Protein 6G49 (pdb70)

Structure (mmCIF, N/CA/C/O backbone):
data_6G49
#
_entry.id   6G49
#
_cell.length_a   71.640
_cell.length_b   71.640
_cell.length_c   164.260
_cell.angle_alpha   90.00
_cell.angle_beta   90.00
_cell.angle_gamma   90.00
#
_symmetry.space_group_name_H-M   'P 43 21 2'
#
loop_
_entity.id
_entity.type
_entity.pdbx_description
1 polymer 'Protein-glutamine gamma-glutamyltransferase'
2 non-polymer 'PHOSPHATE ION'
3 non-polymer 'CHLORIDE ION'
4 water water
#
loop_
_atom_site.group_PDB
_atom_site.id
_atom_site.type_symbol
_atom_site.label_atom_id
_atom_site.label_alt_id
_atom_site.label_comp_id
_atom_site.label_asym_id
_atom_site.label_entity_id
_atom_site.label_seq_id
_atom_site.pdbx_PDB_ins_code
_atom_site.Cartn_x
_atom_site.Cartn_y
_atom_site.Cartn_z
_atom_site.occupancy
_atom_site.B_iso_or_equiv
_atom_site.auth_seq_id
_atom_site.auth_comp_id
_atom_site.auth_asym_id
_atom_site.auth_atom_id
_atom_site.pdbx_PDB_model_num
ATOM 1 N N . VAL A 1 34 ? -18.744 -33.645 -1.051 1.00 74.34 195 VAL A N 1
ATOM 2 C CA . VAL A 1 34 ? -17.492 -32.827 -1.172 1.00 70.19 195 VAL A CA 1
ATOM 3 C C . VAL A 1 34 ? -17.681 -31.880 -2.370 1.00 70.96 195 VAL A C 1
ATOM 4 O O . VAL A 1 34 ? -17.576 -32.288 -3.535 1.00 57.42 195 VAL A O 1
ATOM 8 N N . THR A 1 35 ? -18.027 -30.623 -2.065 1.00 60.03 196 THR A N 1
ATOM 9 C CA . THR A 1 35 ? -18.131 -29.524 -3.038 1.00 57.30 196 THR A CA 1
ATOM 10 C C . THR A 1 35 ? -16.803 -29.360 -3.796 1.00 45.31 196 THR A C 1
ATOM 11 O O . THR A 1 35 ? -15.713 -29.522 -3.221 1.00 46.78 196 THR A O 1
ATOM 15 N N . GLY A 1 36 ? -16.878 -29.094 -5.098 1.00 35.28 197 GLY A N 1
ATOM 16 C CA . GLY A 1 36 ? -15.638 -28.939 -5.877 1.00 28.21 197 GLY A CA 1
ATOM 17 C C . GLY A 1 36 ? -15.929 -29.096 -7.350 1.00 25.23 197 GLY A C 1
ATOM 18 O O . GLY A 1 36 ? -17.117 -29.275 -7.770 1.00 24.17 197 GLY A O 1
ATOM 19 N N . LEU A 1 37 ? -14.888 -28.932 -8.171 1.00 22.14 198 LEU A N 1
ATOM 20 C CA . LEU A 1 37 ? -14.997 -29.114 -9.578 1.00 20.50 198 LEU A CA 1
ATOM 21 C C . LEU A 1 37 ? -15.232 -30.582 -9.885 1.00 24.42 198 LEU A C 1
ATOM 22 O O . LEU A 1 37 ? -14.609 -31.424 -9.275 1.00 24.52 198 LEU A O 1
ATOM 27 N N . SER A 1 38 ? -16.004 -30.841 -10.931 1.00 21.91 199 SER A N 1
ATOM 28 C CA . SER A 1 38 ? -16.141 -32.198 -11.420 1.00 22.13 199 SER A CA 1
ATOM 29 C C . SER A 1 38 ? -15.732 -32.252 -12.887 1.00 23.95 199 SER A C 1
ATOM 30 O O . SER A 1 38 ? -15.217 -31.258 -13.418 1.00 24.48 199 SER A O 1
ATOM 33 N N . GLU A 1 39 ? -15.904 -33.433 -13.495 1.00 21.08 200 GLU A N 1
ATOM 34 C CA . GLU A 1 39 ? -15.340 -33.730 -14.793 1.00 21.97 200 GLU A CA 1
ATOM 35 C C . GLU A 1 39 ? -16.144 -33.081 -15.916 1.00 21.64 200 GLU A C 1
ATOM 36 O O . GLU A 1 39 ? -15.687 -33.082 -17.081 1.00 20.57 200 GLU A O 1
ATOM 42 N N . SER A 1 40 ? -17.321 -32.535 -15.619 1.00 22.12 201 SER A N 1
ATOM 43 C CA . SER A 1 40 ? -18.142 -31.905 -16.675 1.00 24.52 201 SER A CA 1
ATOM 44 C C . SER A 1 40 ? -18.751 -30.623 -16.116 1.00 27.44 201 SER A C 1
ATOM 45 O O . SER A 1 40 ? -18.751 -30.352 -14.859 1.00 29.06 201 SER A O 1
ATOM 48 N N . MET A 1 41 ? -19.202 -29.775 -17.004 1.00 24.31 202 MET A N 1
ATOM 49 C CA A MET A 1 41 ? -19.974 -28.655 -16.548 0.50 27.89 202 MET A CA 1
ATOM 50 C CA B MET A 1 41 ? -19.792 -28.462 -16.602 0.50 26.51 202 MET A CA 1
ATOM 51 C C . MET A 1 41 ? -20.817 -28.058 -17.665 1.00 24.69 202 MET A C 1
ATOM 52 O O . MET A 1 41 ? -20.457 -27.936 -18.822 1.00 24.45 202 MET A O 1
ATOM 61 N N . ALA A 1 42 ? -22.010 -27.686 -17.220 1.00 22.01 203 ALA A N 1
ATOM 62 C CA . ALA A 1 42 ? -22.900 -26.898 -17.993 1.00 25.27 203 ALA A CA 1
ATOM 63 C C . ALA A 1 42 ? -22.727 -25.443 -17.582 1.00 28.31 203 ALA A C 1
ATOM 64 O O . ALA A 1 42 ? -22.420 -25.212 -16.423 1.00 28.90 203 ALA A O 1
ATOM 66 N N . PRO A 1 43 ? -22.910 -24.467 -18.491 1.00 29.26 204 PRO A N 1
ATOM 67 C CA . PRO A 1 43 ? -23.001 -23.049 -18.089 1.00 32.86 204 PRO A CA 1
ATOM 68 C C . PRO A 1 43 ? -24.023 -22.957 -16.942 1.00 34.04 204 PRO A C 1
ATOM 69 O O . PRO A 1 43 ? -25.160 -23.463 -17.033 1.00 33.70 204 PRO A O 1
ATOM 73 N N . GLY A 1 44 ? -23.576 -22.353 -15.839 1.00 34.69 205 GLY A N 1
ATOM 74 C CA . GLY A 1 44 ? -24.344 -22.319 -14.591 1.00 30.30 205 GLY A CA 1
ATOM 75 C C . GLY A 1 44 ? -23.711 -23.128 -13.480 1.00 29.37 205 GLY A C 1
ATOM 76 O O . GLY A 1 44 ? -23.866 -22.860 -12.282 1.00 30.53 205 GLY A O 1
ATOM 77 N N . ASP A 1 45 ? -22.957 -24.170 -13.810 1.00 24.16 206 ASP A N 1
ATOM 78 C CA . ASP A 1 45 ? -22.475 -25.060 -12.818 1.00 23.79 206 ASP A CA 1
ATOM 79 C C . ASP A 1 45 ? -21.327 -24.423 -12.043 1.00 25.22 206 ASP A C 1
ATOM 80 O O . ASP A 1 45 ? -21.203 -24.679 -10.832 1.00 25.51 206 ASP A O 1
ATOM 85 N N . ILE A 1 46 ? -20.523 -23.569 -12.682 1.00 22.52 207 ILE A N 1
ATOM 86 C CA . ILE A 1 46 ? -19.414 -22.947 -11.964 1.00 21.93 207 ILE A CA 1
ATOM 87 C C . ILE A 1 46 ? -19.957 -21.823 -11.077 1.00 22.52 207 ILE A C 1
ATOM 88 O O . ILE A 1 46 ? -19.399 -21.548 -10.014 1.00 25.00 207 ILE A O 1
ATOM 93 N N . ALA A 1 47 ? -21.039 -21.185 -11.508 1.00 23.29 208 ALA A N 1
ATOM 94 C CA . ALA A 1 47 ? -21.709 -20.172 -10.718 1.00 25.05 208 ALA A CA 1
ATOM 95 C C . ALA A 1 47 ? -22.149 -20.791 -9.386 1.00 25.84 208 ALA A C 1
ATOM 96 O O . ALA A 1 47 ? -22.103 -20.163 -8.298 1.00 27.83 208 ALA A O 1
ATOM 98 N N . GLU A 1 48 ? -22.606 -22.050 -9.419 1.00 26.76 209 GLU A N 1
ATOM 99 C CA . GLU A 1 48 ? -22.970 -22.712 -8.143 1.00 30.05 209 GLU A CA 1
ATOM 100 C C . GLU A 1 48 ? -21.754 -22.771 -7.190 1.00 31.24 209 GLU A C 1
ATOM 101 O O . GLU A 1 48 ? -21.878 -22.514 -5.997 1.00 28.71 209 GLU A O 1
ATOM 107 N N . LEU A 1 49 ? -20.515 -23.034 -7.680 1.00 30.71 210 LEU A N 1
ATOM 108 C CA . LEU A 1 49 ? -19.293 -22.926 -6.867 1.00 26.70 210 LEU A CA 1
ATOM 109 C C . LEU A 1 49 ? -18.971 -21.488 -6.461 1.00 31.41 210 LEU A C 1
ATOM 110 O O . LEU A 1 49 ? -18.339 -21.253 -5.405 1.00 28.64 210 LEU A O 1
ATOM 115 N N . GLY A 1 50 ? -19.329 -20.533 -7.298 1.00 29.18 211 GLY A N 1
ATOM 116 C CA . GLY A 1 50 ? -19.157 -19.129 -7.029 1.00 31.83 211 GLY A CA 1
ATOM 117 C C . GLY A 1 50 ? -19.855 -18.718 -5.740 1.00 32.59 211 GLY A C 1
ATOM 118 O O . GLY A 1 50 ? -19.566 -17.617 -5.231 1.00 30.80 211 GLY A O 1
ATOM 119 N N . ARG A 1 51 ? -20.832 -19.544 -5.328 1.00 28.70 212 ARG A N 1
ATOM 120 C CA . ARG A 1 51 ? -21.674 -19.322 -4.159 1.00 30.63 212 ARG A CA 1
ATOM 121 C C . ARG A 1 51 ? -21.158 -20.094 -2.938 1.00 30.22 212 ARG A C 1
ATOM 122 O O . ARG A 1 51 ? -21.759 -20.005 -1.846 1.00 28.13 212 ARG A O 1
ATOM 130 N N . SER A 1 52 ? -20.056 -20.857 -3.050 1.00 27.75 213 SER A N 1
ATOM 131 C CA . SER A 1 52 ? -19.481 -21.636 -1.943 1.00 26.42 213 SER A CA 1
ATOM 132 C C . SER A 1 52 ? -18.208 -20.951 -1.434 1.00 25.54 213 SER A C 1
ATOM 133 O O . SER A 1 52 ? -17.319 -20.571 -2.224 1.00 23.16 213 SER A O 1
ATOM 136 N N . ALA A 1 53 ? -18.104 -20.806 -0.095 1.00 23.53 214 ALA A N 1
ATOM 137 C CA . ALA A 1 53 ? -16.885 -20.304 0.547 1.00 21.37 214 ALA A CA 1
ATOM 138 C C . ALA A 1 53 ? -16.061 -21.418 1.163 1.00 21.15 214 ALA A C 1
ATOM 139 O O . ALA A 1 53 ? -15.184 -21.157 2.041 1.00 22.74 214 ALA A O 1
ATOM 141 N N . GLU A 1 54 ? -16.261 -22.680 0.776 1.00 20.69 215 GLU A N 1
ATOM 142 C CA . GLU A 1 54 ? -15.444 -23.700 1.258 1.00 22.50 215 GLU A CA 1
ATOM 143 C C . GLU A 1 54 ? -14.032 -23.523 0.712 1.00 22.49 215 GLU A C 1
ATOM 144 O O . GLU A 1 54 ? -13.818 -23.081 -0.407 1.00 21.01 215 GLU A O 1
ATOM 150 N N . LEU A 1 55 ? -13.076 -23.960 1.509 1.00 22.75 216 LEU A N 1
ATOM 151 C CA . LEU A 1 55 ? -11.671 -23.881 1.069 1.00 21.76 216 LEU A CA 1
ATOM 152 C C . LEU A 1 55 ? -11.336 -24.989 0.074 1.00 19.78 216 LEU A C 1
ATOM 153 O O . LEU A 1 55 ? -11.610 -26.168 0.316 1.00 22.68 216 LEU A O 1
ATOM 158 N N . ALA A 1 56 ? -10.616 -24.628 -1.015 1.00 18.86 217 ALA A N 1
ATOM 159 C CA . ALA A 1 56 ? -10.143 -25.591 -1.938 1.00 19.31 217 ALA A CA 1
ATOM 160 C C . ALA A 1 56 ? -8.677 -25.992 -1.704 1.00 19.57 217 ALA A C 1
ATOM 161 O O . ALA A 1 56 ? -8.366 -27.182 -1.658 1.00 19.35 217 ALA A O 1
ATOM 163 N N . PHE A 1 57 ? -7.803 -24.998 -1.546 1.00 19.02 218 PHE A N 1
ATOM 164 C CA . PHE A 1 57 ? -6.355 -25.266 -1.331 1.00 17.64 218 PHE A CA 1
ATOM 165 C C . PHE A 1 57 ? -5.713 -23.987 -0.804 1.00 19.29 218 PHE A C 1
ATOM 166 O O . PHE A 1 57 ? -6.327 -22.927 -0.838 1.00 19.55 218 PHE A O 1
ATOM 174 N N . ARG A 1 58 ? -4.475 -24.146 -0.353 1.00 19.29 219 ARG A N 1
ATOM 175 C CA . ARG A 1 58 ? -3.645 -23.066 0.137 1.00 21.35 219 ARG A CA 1
ATOM 176 C C . ARG A 1 58 ? -2.307 -23.203 -0.577 1.00 17.81 219 ARG A C 1
ATOM 177 O O . ARG A 1 58 ? -1.918 -24.291 -0.943 1.00 19.51 219 ARG A O 1
ATOM 185 N N . VAL A 1 59 ? -1.624 -22.086 -0.782 1.00 18.94 220 VAL A N 1
ATOM 186 C CA . VAL A 1 59 ? -0.388 -22.064 -1.560 1.00 17.81 220 VAL A CA 1
ATOM 187 C C . VAL A 1 59 ? 0.610 -21.134 -0.886 1.00 18.28 220 VAL A C 1
ATOM 188 O O . VAL A 1 59 ? 0.284 -20.009 -0.555 1.00 21.95 220 VAL A O 1
ATOM 192 N N . ARG A 1 60 ? 1.858 -21.576 -0.850 1.00 21.42 221 ARG A N 1
ATOM 193 C CA . ARG A 1 60 ? 2.968 -20.776 -0.351 1.00 23.01 221 ARG A CA 1
ATOM 194 C C . ARG A 1 60 ? 4.064 -20.760 -1.438 1.00 18.93 221 ARG A C 1
ATOM 195 O O . ARG A 1 60 ? 4.541 -21.804 -1.824 1.00 22.50 221 ARG A O 1
ATOM 203 N N . PHE A 1 61 ? 4.446 -19.576 -1.919 1.00 21.37 222 PHE A N 1
ATOM 204 C CA . PHE A 1 61 ? 5.454 -19.450 -2.940 1.00 22.35 222 PHE A CA 1
ATOM 205 C C . PHE A 1 61 ? 6.854 -19.352 -2.305 1.00 24.94 222 PHE A C 1
ATOM 206 O O . PHE A 1 61 ? 6.965 -18.779 -1.197 1.00 26.16 222 PHE A O 1
ATOM 214 N N . GLU A 1 62 ? 7.879 -19.879 -2.990 1.00 23.56 223 GLU A N 1
ATOM 215 C CA A GLU A 1 62 ? 9.281 -19.702 -2.516 0.60 26.03 223 GLU A CA 1
ATOM 216 C CA B GLU A 1 62 ? 9.286 -19.706 -2.542 0.40 29.28 223 GLU A CA 1
ATOM 217 C C . GLU A 1 62 ? 9.665 -18.217 -2.516 1.00 37.07 223 GLU A C 1
ATOM 218 O O . GLU A 1 62 ? 10.291 -17.738 -1.549 1.00 43.93 223 GLU A O 1
ATOM 229 N N . GLY A 1 63 ? 9.330 -17.497 -3.579 1.00 39.83 224 GLY A N 1
ATOM 230 C CA . GLY A 1 63 ? 9.615 -16.049 -3.678 1.00 38.48 224 GLY A CA 1
ATOM 231 C C . GLY A 1 63 ? 8.376 -15.189 -3.529 1.00 36.48 224 GLY A C 1
ATOM 232 O O . GLY A 1 63 ? 7.460 -15.542 -2.771 1.00 38.32 224 GLY A O 1
ATOM 233 N N . ALA A 1 64 ? 8.333 -14.096 -4.307 1.00 34.97 225 ALA A N 1
ATOM 234 C CA . ALA A 1 64 ? 7.261 -13.124 -4.254 1.00 42.22 225 ALA A CA 1
ATOM 235 C C . ALA A 1 64 ? 6.014 -13.755 -4.894 1.00 34.57 225 ALA A C 1
ATOM 236 O O . ALA A 1 64 ? 6.123 -14.631 -5.775 1.00 33.13 225 ALA A O 1
ATOM 238 N N . LEU A 1 65 ? 4.854 -13.343 -4.394 1.00 35.19 226 LEU A N 1
ATOM 239 C CA . LEU A 1 65 ? 3.607 -13.788 -4.942 1.00 36.42 226 LEU A CA 1
ATOM 240 C C . LEU A 1 65 ? 3.530 -13.259 -6.373 1.00 33.12 226 LEU A C 1
ATOM 241 O O . LEU A 1 65 ? 3.721 -12.060 -6.573 1.00 31.26 226 LEU A O 1
ATOM 246 N N . PRO A 1 66 ? 3.225 -14.066 -7.418 1.00 29.73 227 PRO A N 1
ATOM 247 C CA . PRO A 1 66 ? 2.992 -13.484 -8.734 1.00 26.75 227 PRO A CA 1
ATOM 248 C C . PRO A 1 66 ? 1.797 -12.539 -8.704 1.00 26.25 227 PRO A C 1
ATOM 249 O O . PRO A 1 66 ? 0.943 -12.607 -7.813 1.00 27.19 227 PRO A O 1
ATOM 253 N N . PRO A 1 67 ? 1.700 -11.609 -9.670 1.00 30.35 228 PRO A N 1
ATOM 254 C CA . PRO A 1 67 ? 0.510 -10.776 -9.808 1.00 31.57 228 PRO A CA 1
ATOM 255 C C . PRO A 1 67 ? -0.769 -11.630 -9.984 1.00 28.24 228 PRO A C 1
ATOM 256 O O . PRO A 1 67 ? -0.708 -12.694 -10.608 1.00 26.90 228 PRO A O 1
ATOM 260 N N . ARG A 1 68 ? -1.895 -11.110 -9.530 1.00 30.65 229 ARG A N 1
ATOM 261 C CA . ARG A 1 68 ? -3.128 -11.878 -9.500 1.00 36.96 229 ARG A CA 1
ATOM 262 C C . ARG A 1 68 ? -3.515 -12.371 -10.881 1.00 33.97 229 ARG A C 1
ATOM 263 O O . ARG A 1 68 ? -4.082 -13.453 -11.023 1.00 27.42 229 ARG A O 1
ATOM 271 N N . GLU A 1 69 ? -3.153 -11.581 -11.899 1.00 31.72 230 GLU A N 1
ATOM 272 C CA . GLU A 1 69 ? -3.550 -11.823 -13.276 1.00 38.00 230 GLU A CA 1
ATOM 273 C C . GLU A 1 69 ? -2.908 -13.101 -13.783 1.00 31.26 230 GLU A C 1
ATOM 274 O O . GLU A 1 69 ? -3.336 -13.600 -14.772 1.00 33.33 230 GLU A O 1
ATOM 280 N N . GLN A 1 70 ? -1.844 -13.566 -13.127 1.00 25.35 231 GLN A N 1
ATOM 281 C CA . GLN A 1 70 ? -1.160 -14.737 -13.531 1.00 24.81 231 GLN A CA 1
ATOM 282 C C . GLN A 1 70 ? -1.647 -15.991 -12.770 1.00 21.83 231 GLN A C 1
ATOM 283 O O . GLN A 1 70 ? -1.129 -17.058 -13.053 1.00 22.17 231 GLN A O 1
ATOM 289 N N . LEU A 1 71 ? -2.515 -15.841 -11.755 1.00 20.78 232 LEU A N 1
ATOM 290 C CA . LEU A 1 71 ? -2.852 -16.927 -10.865 1.00 18.80 232 LEU A CA 1
ATOM 291 C C . LEU A 1 71 ? -4.020 -17.739 -11.446 1.00 17.49 232 LEU A C 1
ATOM 292 O O . LEU A 1 71 ? -5.143 -17.765 -10.929 1.00 19.95 232 LEU A O 1
ATOM 297 N N . TYR A 1 72 ? -3.736 -18.365 -12.572 1.00 18.62 233 TYR A N 1
ATOM 298 C CA . TYR A 1 72 ? -4.634 -19.336 -13.208 1.00 18.18 233 TYR A CA 1
ATOM 299 C C . TYR A 1 72 ? -4.220 -20.742 -12.815 1.00 18.01 233 TYR A C 1
ATOM 300 O O . TYR A 1 72 ? -3.276 -21.314 -13.357 1.00 19.91 233 TYR A O 1
ATOM 309 N N . TRP A 1 73 ? -4.961 -21.293 -11.864 1.00 17.80 234 TRP A N 1
ATOM 310 C CA . TRP A 1 73 ? -4.757 -22.613 -11.301 1.00 17.53 234 TRP A CA 1
ATOM 311 C C . TRP A 1 73 ? -5.472 -23.671 -12.142 1.00 17.33 234 TRP A C 1
ATOM 312 O O . TRP A 1 73 ? -6.685 -23.848 -11.958 1.00 18.86 234 TRP A O 1
ATOM 323 N N . ARG A 1 74 ? -4.764 -24.295 -13.082 1.00 17.61 235 ARG A N 1
ATOM 324 C CA A ARG A 1 74 ? -5.368 -25.338 -13.930 0.54 18.51 235 ARG A CA 1
ATOM 325 C CA B ARG A 1 74 ? -5.323 -25.313 -13.917 0.46 18.82 235 ARG A CA 1
ATOM 326 C C . ARG A 1 74 ? -5.683 -26.553 -13.073 1.00 18.08 235 ARG A C 1
ATOM 327 O O . ARG A 1 74 ? -4.859 -27.014 -12.270 1.00 18.87 235 ARG A O 1
ATOM 342 N N . ALA A 1 75 ? -6.904 -27.097 -13.258 1.00 17.79 236 ALA A N 1
ATOM 343 C CA . ALA A 1 75 ? -7.301 -28.398 -12.727 1.00 17.35 236 ALA A CA 1
ATOM 344 C C . ALA A 1 75 ? -7.409 -29.432 -13.823 1.00 19.54 236 ALA A C 1
ATOM 345 O O . ALA A 1 75 ? -6.796 -30.513 -13.743 1.00 20.02 236 ALA A O 1
ATOM 347 N N . LEU A 1 76 ? -8.224 -29.130 -14.849 1.00 16.92 237 LEU A N 1
ATOM 348 C CA . LEU A 1 76 ? -8.427 -30.110 -15.930 1.00 18.12 237 LEU A CA 1
ATOM 349 C C . LEU A 1 76 ? -8.837 -29.339 -17.178 1.00 19.29 237 LEU A C 1
ATOM 350 O O . LEU A 1 76 ? -9.138 -28.169 -17.125 1.00 18.77 237 LEU A O 1
ATOM 355 N N . THR A 1 77 ? -8.877 -30.042 -18.319 1.00 18.37 238 THR A N 1
ATOM 356 C CA . THR A 1 77 ? -9.491 -29.528 -19.540 1.00 17.76 238 THR A CA 1
ATOM 357 C C . THR A 1 77 ? -10.710 -30.357 -19.862 1.00 18.19 238 THR A C 1
ATOM 358 O O . THR A 1 77 ? -10.809 -31.544 -19.501 1.00 18.80 238 THR A O 1
ATOM 362 N N . MET A 1 78 ? -11.644 -29.690 -20.550 1.00 18.38 239 MET A N 1
ATOM 363 C CA A MET A 1 78 ? -12.869 -30.307 -21.036 0.75 17.05 239 MET A CA 1
ATOM 364 C CA B MET A 1 78 ? -12.863 -30.317 -21.042 0.25 19.26 239 MET A CA 1
ATOM 365 C C . MET A 1 78 ? -12.896 -30.133 -22.557 1.00 19.23 239 MET A C 1
ATOM 366 O O . MET A 1 78 ? -13.004 -29.021 -23.053 1.00 18.58 239 MET A O 1
ATOM 375 N N . GLU A 1 79 ? -12.772 -31.264 -23.255 1.00 18.38 240 GLU A N 1
ATOM 376 C CA . GLU A 1 79 ? -12.621 -31.297 -24.696 1.00 18.22 240 GLU A CA 1
ATOM 377 C C . GLU A 1 79 ? -13.864 -31.766 -25.426 1.00 19.51 240 GLU A C 1
ATOM 378 O O . GLU A 1 79 ? -13.839 -31.750 -26.679 1.00 20.16 240 GLU A O 1
ATOM 384 N N . ARG A 1 80 ? -14.879 -32.242 -24.745 1.00 18.14 241 ARG A N 1
ATOM 385 C CA . ARG A 1 80 ? -16.082 -32.790 -25.385 1.00 18.77 241 ARG A CA 1
ATOM 386 C C . ARG A 1 80 ? -17.239 -31.834 -25.107 1.00 21.93 241 ARG A C 1
ATOM 387 O O . ARG A 1 80 ? -17.440 -31.448 -23.976 1.00 22.61 241 ARG A O 1
ATOM 395 N N . PHE A 1 81 ? -17.935 -31.421 -26.153 1.00 19.21 242 PHE A N 1
ATOM 396 C CA . PHE A 1 81 ? -19.126 -30.608 -25.983 1.00 18.27 242 PHE A CA 1
ATOM 397 C C . PHE A 1 81 ? -20.321 -31.308 -26.600 1.00 20.40 242 PHE A C 1
ATOM 398 O O . PHE A 1 81 ? -20.284 -31.573 -27.807 1.00 21.64 242 PHE A O 1
ATOM 406 N N . ASP A 1 82 ? -21.391 -31.537 -25.819 1.00 20.92 243 ASP A N 1
ATOM 407 C CA . ASP A 1 82 ? -22.550 -32.351 -26.303 1.00 22.02 243 ASP A CA 1
ATOM 408 C C . ASP A 1 82 ? -23.749 -31.486 -26.640 1.00 27.40 243 ASP A C 1
ATOM 409 O O . ASP A 1 82 ? -24.802 -32.024 -26.904 1.00 26.22 243 ASP A O 1
ATOM 414 N N . GLY A 1 83 ? -23.565 -30.168 -26.671 1.00 24.34 244 GLY A N 1
ATOM 415 C CA . GLY A 1 83 ? -24.632 -29.229 -26.916 1.00 24.64 244 GLY A CA 1
ATOM 416 C C . GLY A 1 83 ? -25.193 -28.623 -25.637 1.00 27.22 244 GLY A C 1
ATOM 417 O O . GLY A 1 83 ? -25.906 -27.614 -25.724 1.00 31.47 244 GLY A O 1
ATOM 418 N N . ARG A 1 84 ? -24.890 -29.221 -24.484 1.00 25.95 245 ARG A N 1
ATOM 419 C CA A ARG A 1 84 ? -25.290 -28.734 -23.121 0.50 33.71 245 ARG A CA 1
ATOM 420 C CA B ARG A 1 84 ? -25.278 -28.697 -23.151 0.50 32.59 245 ARG A CA 1
ATOM 421 C C . ARG A 1 84 ? -24.048 -28.556 -22.223 1.00 32.33 245 ARG A C 1
ATOM 422 O O . ARG A 1 84 ? -23.793 -27.501 -21.634 1.00 35.84 245 ARG A O 1
ATOM 437 N N . ARG A 1 85 ? -23.251 -29.601 -22.117 1.00 23.51 246 ARG A N 1
ATOM 438 C CA A ARG A 1 85 ? -22.178 -29.686 -21.128 0.50 19.89 246 ARG A CA 1
ATOM 439 C CA B ARG A 1 85 ? -22.213 -29.799 -21.137 0.50 23.10 246 ARG A CA 1
ATOM 440 C C . ARG A 1 85 ? -20.856 -29.904 -21.852 1.00 23.49 246 ARG A C 1
ATOM 441 O O . ARG A 1 85 ? -20.796 -30.557 -22.895 1.00 21.07 246 ARG A O 1
ATOM 456 N N . TRP A 1 86 ? -19.814 -29.296 -21.278 1.00 19.38 247 TRP A N 1
ATOM 457 C CA . TRP A 1 86 ? -18.449 -29.579 -21.596 1.00 18.76 247 TRP A CA 1
ATOM 458 C C . TRP A 1 86 ? -17.935 -30.667 -20.647 1.00 20.08 247 TRP A C 1
ATOM 459 O O . TRP A 1 86 ? -18.328 -30.715 -19.439 1.00 22.54 247 TRP A O 1
ATOM 470 N N . ALA A 1 87 ? -17.134 -31.601 -21.184 1.00 18.27 248 ALA A N 1
ATOM 471 C CA . ALA A 1 87 ? -16.706 -32.729 -20.364 1.00 20.70 248 ALA A CA 1
ATOM 472 C C . ALA A 1 87 ? -15.291 -33.182 -20.695 1.00 18.07 248 ALA A C 1
ATOM 473 O O . ALA A 1 87 ? -14.806 -33.041 -21.829 1.00 18.28 248 ALA A O 1
ATOM 475 N N . GLN A 1 88 ? -14.664 -33.710 -19.665 1.00 17.32 249 GLN A N 1
ATOM 476 C CA . GLN A 1 88 ? -13.316 -34.313 -19.781 1.00 16.66 249 GLN A CA 1
ATOM 477 C C . GLN A 1 88 ? -13.381 -35.532 -20.722 1.00 18.65 249 GLN A C 1
ATOM 478 O O . GLN A 1 88 ? -14.330 -36.340 -20.622 1.00 20.10 249 GLN A O 1
ATOM 484 N N . ALA A 1 89 ? -12.349 -35.627 -21.539 1.00 20.19 250 ALA A N 1
ATOM 485 C CA . ALA A 1 8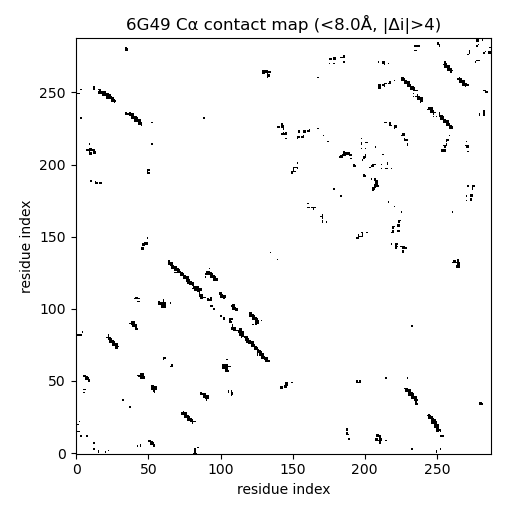9 ? -12.062 -36.830 -22.384 1.00 21.68 250 ALA A CA 1
ATOM 486 C C . ALA A 1 89 ? -10.968 -37.641 -21.710 1.00 23.58 250 ALA A C 1
ATOM 487 O O . ALA A 1 89 ? -10.147 -37.137 -20.977 1.00 24.30 250 ALA A O 1
ATOM 489 N N . PRO A 1 90 ? -10.812 -38.927 -22.061 1.00 25.72 251 PRO A N 1
ATOM 490 C CA . PRO A 1 90 ? -9.612 -39.658 -21.643 1.00 28.81 251 PRO A CA 1
ATOM 491 C C . PRO A 1 90 ? -8.314 -39.073 -22.189 1.00 25.58 251 PRO A C 1
ATOM 492 O O . PRO A 1 90 ? -8.278 -38.579 -23.302 1.00 27.24 251 PRO A O 1
ATOM 496 N N . GLN A 1 91 ? -7.200 -39.192 -21.435 1.00 30.60 252 GLN A N 1
ATOM 497 C CA A GLN A 1 91 ? -5.905 -38.587 -21.819 0.76 26.47 252 GLN A CA 1
ATOM 498 C CA B GLN A 1 91 ? -5.914 -38.607 -21.861 0.24 30.69 252 GLN A CA 1
ATOM 499 C C . GLN A 1 91 ? -4.822 -39.685 -21.842 1.00 28.35 252 GLN A C 1
ATOM 500 O O . GLN A 1 91 ? -5.037 -40.788 -21.285 1.00 32.32 252 GLN A O 1
ATOM 511 N N . TRP A 1 92 ? -3.653 -39.337 -22.392 1.00 31.66 253 TRP A N 1
ATOM 512 C CA . TRP A 1 92 ? -2.439 -40.168 -22.327 1.00 36.87 253 TRP A CA 1
ATOM 513 C C . TRP A 1 92 ? -1.333 -39.286 -21.729 1.00 42.21 253 TRP A C 1
ATOM 514 O O . TRP A 1 92 ? -1.601 -38.198 -21.274 1.00 30.47 253 TRP A O 1
ATOM 525 N N . SER A 1 93 ? -0.095 -39.764 -21.705 1.00 44.25 254 SER A N 1
ATOM 526 C CA . SER A 1 93 ? 1.014 -39.028 -21.072 1.00 44.76 254 SER A CA 1
ATOM 527 C C . SER A 1 93 ? 1.333 -37.736 -21.840 1.00 45.01 254 SER A C 1
ATOM 528 O O . SER A 1 93 ? 1.270 -37.692 -23.075 1.00 41.94 254 SER A O 1
ATOM 531 N N . GLY A 1 94 ? 1.634 -36.652 -21.099 1.00 36.06 255 GLY A N 1
ATOM 532 C CA . GLY A 1 94 ? 2.153 -35.414 -21.695 1.00 40.10 255 GLY A CA 1
ATOM 533 C C . GLY A 1 94 ? 3.578 -35.080 -21.251 1.00 44.88 255 GLY A C 1
ATOM 534 O O . GLY A 1 94 ? 4.083 -34.041 -21.600 1.00 38.26 255 GLY A O 1
ATOM 535 N N . GLU A 1 95 ? 4.248 -35.983 -20.520 1.00 53.01 256 GLU A N 1
ATOM 536 C CA A GLU A 1 95 ? 5.580 -35.766 -19.956 0.61 57.72 256 GLU A CA 1
ATOM 537 C CA B GLU A 1 95 ? 5.609 -35.648 -20.000 0.39 53.53 256 GLU A CA 1
ATOM 538 C C . GLU A 1 95 ? 6.659 -36.189 -20.975 1.00 56.12 256 GLU A C 1
ATOM 539 O O . GLU A 1 95 ? 7.357 -37.160 -20.723 1.00 62.85 256 GLU A O 1
ATOM 550 N N . ASP A 1 96 ? 6.767 -35.488 -22.109 1.00 55.29 257 ASP A N 1
ATOM 551 C CA . ASP A 1 96 ? 7.780 -35.745 -23.155 1.00 59.07 257 ASP A CA 1
ATOM 552 C C . ASP A 1 96 ? 8.018 -34.429 -23.911 1.00 66.64 257 ASP A C 1
ATOM 553 O O . ASP A 1 96 ? 7.217 -33.486 -23.793 1.00 50.77 257 ASP A O 1
ATOM 558 N N . ALA A 1 97 ? 9.115 -34.379 -24.682 1.00 71.82 258 ALA A N 1
ATOM 559 C CA . ALA A 1 97 ? 9.594 -33.161 -25.341 1.00 66.48 258 ALA A CA 1
ATOM 560 C C . ALA A 1 97 ? 8.739 -32.788 -26.563 1.00 71.03 258 ALA A C 1
ATOM 561 O O . ALA A 1 97 ? 8.670 -31.606 -26.924 1.00 79.73 258 ALA A O 1
ATOM 563 N N . LEU A 1 98 ? 8.093 -33.766 -27.212 1.00 70.76 259 LEU A N 1
ATOM 564 C CA . LEU A 1 98 ? 7.110 -33.447 -28.282 1.00 73.30 259 LEU A CA 1
ATOM 565 C C . LEU A 1 98 ? 5.888 -32.758 -27.658 1.00 78.07 259 LEU A C 1
ATOM 566 O O . LEU A 1 98 ? 5.170 -31.971 -28.297 1.00 65.04 259 LEU A O 1
ATOM 571 N N . HIS A 1 99 ? 5.637 -33.046 -26.382 1.00 58.57 260 HIS A N 1
ATOM 572 C CA . HIS A 1 99 ? 4.550 -32.433 -25.792 1.00 45.56 260 HIS A CA 1
ATOM 573 C C . HIS A 1 99 ? 4.896 -30.969 -25.506 1.00 42.41 260 HIS A C 1
ATOM 574 O O . HIS A 1 99 ? 4.108 -30.148 -25.848 1.00 35.23 260 HIS A O 1
ATOM 581 N N . TRP A 1 100 ? 6.057 -30.653 -24.901 1.00 33.25 261 TRP A N 1
ATOM 582 C CA . TRP A 1 100 ? 6.300 -29.299 -24.408 1.00 30.91 261 TRP A CA 1
ATOM 583 C C . TRP A 1 100 ? 7.796 -29.050 -24.157 1.00 32.24 261 TRP A C 1
ATOM 584 O O . TRP A 1 100 ? 8.554 -29.976 -24.072 1.00 35.14 261 TRP A O 1
ATOM 595 N N . GLN A 1 101 ? 8.143 -27.776 -24.060 1.00 29.93 262 GLN A N 1
ATOM 596 C CA . GLN A 1 101 ? 9.493 -27.311 -23.867 1.00 34.90 262 GLN A CA 1
ATOM 597 C C . GLN A 1 101 ? 9.465 -26.206 -22.812 1.00 32.35 262 GLN A C 1
ATOM 598 O O . GLN A 1 101 ? 8.804 -25.201 -22.937 1.00 30.26 262 GLN A O 1
ATOM 604 N N . LYS A 1 102 ? 10.258 -26.392 -21.783 1.00 29.38 263 LYS A N 1
ATOM 605 C CA . LYS A 1 102 ? 10.516 -25.384 -20.836 1.00 30.43 263 LYS A CA 1
ATOM 606 C C . LYS A 1 102 ? 11.172 -24.159 -21.451 1.00 40.10 263 LYS A C 1
ATOM 607 O O . LYS A 1 102 ? 12.110 -24.272 -22.194 1.00 40.47 263 LYS A O 1
ATOM 613 N N . ARG A 1 103 ? 10.597 -23.005 -21.141 1.00 32.48 264 ARG A N 1
ATOM 614 C CA A ARG A 1 103 ? 11.248 -21.754 -21.349 0.50 34.97 264 ARG A CA 1
ATOM 615 C CA B ARG A 1 103 ? 11.069 -21.693 -21.485 0.50 33.62 264 ARG A CA 1
ATOM 616 C C . ARG A 1 103 ? 10.649 -20.747 -20.364 1.00 37.43 264 ARG A C 1
ATOM 617 O O . ARG A 1 103 ? 9.599 -20.966 -19.743 1.00 32.54 264 ARG A O 1
ATOM 632 N N . GLY A 1 104 ? 11.399 -19.677 -20.133 1.00 32.43 265 GLY A N 1
ATOM 633 C CA . GLY A 1 104 ? 10.969 -18.642 -19.236 1.00 35.38 265 GLY A CA 1
ATOM 634 C C . GLY A 1 104 ? 11.169 -19.020 -17.768 1.00 31.30 265 GLY A C 1
ATOM 635 O O . GLY A 1 104 ? 11.814 -19.997 -17.404 1.00 32.12 265 GLY A O 1
ATOM 636 N N . PRO A 1 105 ? 10.644 -18.197 -16.863 1.00 33.30 266 PRO A N 1
ATOM 637 C CA . PRO A 1 105 ? 10.942 -18.375 -15.437 1.00 35.78 266 PRO A CA 1
ATOM 638 C C . PRO A 1 105 ? 10.255 -19.633 -14.874 1.00 33.31 266 PRO A C 1
ATOM 639 O O . PRO A 1 105 ? 9.196 -20.012 -15.364 1.00 30.32 266 PRO A O 1
ATOM 643 N N . GLU A 1 106 ? 10.906 -20.282 -13.906 1.00 31.82 267 GLU A N 1
ATOM 644 C CA . GLU A 1 106 ? 10.361 -21.392 -13.133 1.00 33.93 267 GLU A CA 1
ATOM 645 C C . GLU A 1 106 ? 9.785 -20.804 -11.848 1.00 34.15 267 GLU A C 1
ATOM 646 O O . GLU A 1 106 ? 10.492 -20.108 -11.133 1.00 28.96 267 GLU A O 1
ATOM 652 N N . LEU A 1 107 ? 8.508 -21.093 -11.546 1.00 26.03 268 LEU A N 1
ATOM 653 C CA . LEU A 1 107 ? 7.867 -20.639 -10.299 1.00 24.49 268 LEU A CA 1
ATOM 654 C C . LEU A 1 107 ? 7.761 -21.875 -9.406 1.00 26.78 268 LEU A C 1
ATOM 655 O O . LEU A 1 107 ? 7.302 -22.923 -9.813 1.00 25.10 268 LEU A O 1
ATOM 660 N N . ARG A 1 108 ? 8.223 -21.749 -8.168 1.00 24.43 269 ARG A N 1
ATOM 661 C CA . ARG A 1 108 ? 8.275 -22.845 -7.216 1.00 24.47 269 ARG A CA 1
ATOM 662 C C . ARG A 1 108 ? 7.392 -22.517 -6.015 1.00 21.14 269 ARG A C 1
ATOM 663 O O . ARG A 1 108 ? 7.387 -21.401 -5.459 1.00 24.16 269 ARG A O 1
ATOM 671 N N . TYR A 1 109 ? 6.543 -23.485 -5.650 1.00 22.57 270 TYR A N 1
ATOM 672 C CA . TYR A 1 109 ? 5.601 -23.256 -4.617 1.00 21.77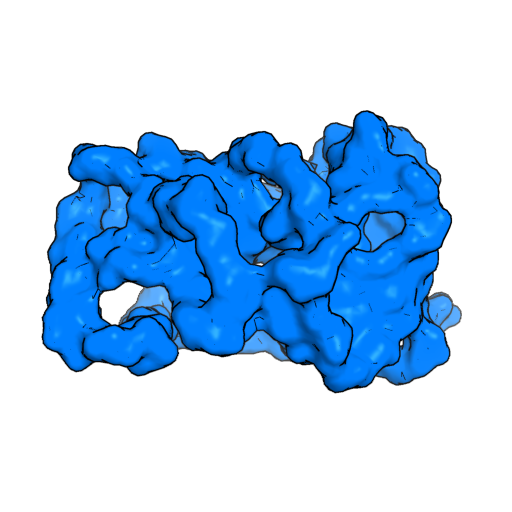 270 TYR A CA 1
ATOM 673 C C . TYR A 1 109 ? 5.132 -24.583 -4.025 1.00 19.71 270 TYR A C 1
ATOM 674 O O . TYR A 1 109 ? 5.220 -25.610 -4.659 1.00 22.90 270 TYR A O 1
ATOM 683 N N . ASP A 1 110 ? 4.588 -24.517 -2.809 1.00 20.15 271 ASP A N 1
ATOM 684 C CA . ASP A 1 110 ? 4.019 -25.660 -2.181 1.00 21.27 271 ASP A CA 1
ATOM 685 C C . ASP A 1 110 ? 2.498 -25.459 -2.048 1.00 19.73 271 ASP A C 1
ATOM 686 O O . ASP A 1 110 ? 2.022 -24.346 -1.861 1.00 21.52 271 ASP A O 1
ATOM 691 N N . VAL A 1 111 ? 1.770 -26.577 -2.121 1.00 21.17 272 VAL A N 1
ATOM 692 C CA . VAL A 1 111 ? 0.304 -26.566 -2.047 1.00 19.76 272 VAL A CA 1
ATOM 693 C C . VAL A 1 111 ? -0.137 -27.529 -0.953 1.00 20.94 272 VAL A C 1
ATOM 694 O O . VAL A 1 111 ? 0.437 -28.594 -0.836 1.00 22.05 272 VAL A O 1
ATOM 698 N N . ILE A 1 112 ? -1.121 -27.135 -0.181 1.00 20.33 273 ILE A N 1
ATOM 699 C CA . ILE A 1 112 ? -1.932 -28.084 0.644 1.00 21.69 273 ILE A CA 1
ATOM 700 C C . ILE A 1 112 ? -3.373 -28.008 0.119 1.00 21.19 273 ILE A C 1
ATOM 701 O O . ILE A 1 112 ? -3.993 -26.964 0.204 1.00 20.55 273 ILE A O 1
ATOM 706 N N . MET A 1 113 ? -3.831 -29.137 -0.418 1.00 21.18 274 MET A N 1
ATOM 707 C CA . MET A 1 113 ? -5.147 -29.274 -1.025 1.00 23.08 274 MET A CA 1
ATOM 708 C C . MET A 1 113 ? -6.083 -29.901 0.004 1.00 21.58 274 MET A C 1
ATOM 709 O O . MET A 1 113 ? -5.748 -30.857 0.643 1.00 22.56 274 MET A O 1
ATOM 714 N N . GLN A 1 114 ? -7.289 -29.400 0.048 1.00 19.52 275 GLN A N 1
ATOM 715 C CA . GLN A 1 114 ? -8.369 -30.046 0.774 1.00 21.04 275 GLN A CA 1
ATOM 716 C C . GLN A 1 114 ? -8.872 -31.206 -0.062 1.00 23.31 275 GLN A C 1
ATOM 717 O O . GLN A 1 114 ? -8.697 -31.254 -1.288 1.00 22.83 275 GLN A O 1
ATOM 723 N N . PRO A 1 115 ? -9.528 -32.199 0.553 1.00 21.79 276 PRO A N 1
ATOM 724 C CA . PRO A 1 115 ? -10.118 -33.285 -0.231 1.00 21.16 276 PRO A CA 1
ATOM 725 C C . PRO A 1 115 ? -11.078 -32.748 -1.305 1.00 21.75 276 PRO A C 1
ATOM 726 O O . PRO A 1 115 ? -11.867 -31.845 -1.029 1.00 24.49 276 PRO A O 1
ATOM 730 N N . SER A 1 116 ? -10.874 -33.260 -2.528 1.00 22.03 277 SER A N 1
ATOM 731 C CA . SER A 1 116 ? -11.704 -32.904 -3.704 1.00 23.22 277 SER A CA 1
ATOM 732 C C . SER A 1 116 ? -12.617 -34.064 -4.164 1.00 21.43 277 SER A C 1
ATOM 733 O O . SER A 1 116 ? -13.532 -33.831 -4.948 1.00 22.79 277 SER A O 1
ATOM 736 N N . SER A 1 117 ? -12.305 -35.279 -3.737 1.00 23.55 278 SER A N 1
ATOM 737 C CA . SER A 1 117 ? -12.867 -36.506 -4.271 1.00 24.28 278 SER A CA 1
ATOM 738 C C . SER A 1 117 ? -12.692 -36.593 -5.788 1.00 26.35 278 SER A C 1
ATOM 739 O O . SER A 1 117 ? -13.479 -37.255 -6.468 1.00 25.86 278 SER A O 1
ATOM 742 N N . GLN A 1 118 ? -11.652 -35.954 -6.334 1.00 21.59 279 GLN A N 1
ATOM 743 C CA . GLN A 1 118 ? -11.307 -36.004 -7.718 1.00 20.88 279 GLN A CA 1
ATOM 744 C C . GLN A 1 118 ? -9.807 -36.209 -7.872 1.00 22.32 279 GLN A C 1
ATOM 745 O O . GLN A 1 118 ? -9.011 -35.864 -6.981 1.00 23.13 279 GLN A O 1
ATOM 751 N N . PRO A 1 119 ? -9.332 -36.792 -8.977 1.00 21.79 280 PRO A N 1
ATOM 752 C CA . PRO A 1 119 ? -7.910 -37.078 -9.140 1.00 23.10 280 PRO A CA 1
ATOM 753 C C . PRO A 1 119 ? -7.037 -36.034 -9.836 1.00 21.95 280 PRO A C 1
ATOM 754 O O . PRO A 1 119 ? -6.244 -36.396 -10.666 1.00 27.56 280 PRO A O 1
ATOM 758 N N . TRP A 1 120 ? -7.300 -34.735 -9.625 1.00 23.30 281 TRP A N 1
ATOM 759 C CA A TRP A 1 120 ? -6.627 -33.626 -10.274 0.66 20.15 281 TRP A CA 1
ATOM 760 C CA B TRP A 1 120 ? -6.408 -33.817 -10.255 0.34 21.65 281 TRP A CA 1
ATOM 761 C C . TRP A 1 120 ? -5.879 -32.825 -9.215 1.00 21.02 281 TRP A C 1
ATOM 762 O O . TRP A 1 120 ? -6.504 -32.505 -8.181 1.00 22.87 281 TRP A O 1
ATOM 783 N N . LEU A 1 121 ? -4.606 -32.522 -9.455 1.00 21.17 282 LEU A N 1
ATOM 784 C CA . LEU A 1 121 ? -3.903 -31.574 -8.596 1.00 19.30 282 LEU A CA 1
ATOM 785 C C . LEU A 1 121 ? -3.941 -30.213 -9.288 1.00 20.05 282 LEU A C 1
ATOM 786 O O . LEU A 1 121 ? -3.790 -30.082 -10.523 1.00 24.95 282 LEU A O 1
ATOM 791 N N . PHE A 1 122 ? -4.124 -29.182 -8.484 1.00 17.71 283 PHE A N 1
ATOM 792 C CA . PHE A 1 122 ? -4.205 -27.833 -9.003 1.00 18.24 283 PHE A CA 1
ATOM 793 C C . PHE A 1 122 ? -2.803 -27.237 -9.141 1.00 19.72 283 PHE A C 1
ATOM 794 O O . PHE A 1 122 ? -1.978 -27.358 -8.212 1.00 21.35 283 PHE A O 1
ATOM 802 N N . ALA A 1 123 ? -2.520 -26.550 -10.242 1.00 17.60 284 ALA A N 1
ATOM 803 C CA . ALA A 1 123 ? -1.209 -25.948 -10.420 1.00 17.09 284 ALA A CA 1
ATOM 804 C C . ALA A 1 123 ? -1.250 -24.970 -11.577 1.00 20.31 284 ALA A C 1
ATOM 805 O O . ALA A 1 123 ? -1.998 -25.179 -12.552 1.00 19.01 284 ALA A O 1
ATOM 807 N N . LEU A 1 124 ? -0.360 -23.978 -11.542 1.00 18.80 285 LEU A N 1
ATOM 808 C CA . LEU A 1 124 ? -0.147 -23.100 -12.700 1.00 18.17 285 LEU A CA 1
ATOM 809 C C . LEU A 1 124 ? 0.481 -23.916 -13.833 1.00 19.25 285 LEU A C 1
ATOM 810 O O . LEU A 1 124 ? 1.359 -24.758 -13.654 1.00 21.19 285 LEU A O 1
ATOM 815 N N . ASP A 1 125 ? -0.014 -23.669 -15.051 1.00 22.54 286 ASP A N 1
ATOM 816 C CA A ASP A 1 125 ? 0.537 -24.317 -16.248 0.50 21.67 286 ASP A CA 1
ATOM 817 C CA B ASP A 1 125 ? 0.528 -24.237 -16.294 0.50 25.89 286 ASP A CA 1
ATOM 818 C C . ASP A 1 125 ? 1.967 -23.790 -16.469 1.00 23.48 286 ASP A C 1
ATOM 819 O O . ASP A 1 125 ? 2.279 -22.682 -16.079 1.00 22.91 286 ASP A O 1
ATOM 828 N N . VAL A 1 126 ? 2.889 -24.617 -17.045 1.00 22.33 287 VAL A N 1
ATOM 829 C CA . VAL A 1 126 ? 2.870 -26.046 -17.148 1.00 21.80 287 VAL A CA 1
ATOM 830 C C . VAL A 1 126 ? 3.574 -26.570 -15.886 1.00 23.18 287 VAL A C 1
ATOM 831 O O . VAL A 1 126 ? 4.707 -26.128 -15.575 1.00 24.02 287 VAL A O 1
ATOM 835 N N . ALA A 1 127 ? 2.942 -27.518 -15.218 1.00 20.18 288 ALA A N 1
ATOM 836 C CA . ALA A 1 127 ? 3.375 -27.936 -13.897 1.00 20.61 288 ALA A CA 1
ATOM 837 C C . ALA A 1 127 ? 4.122 -29.264 -13.927 1.00 22.08 288 ALA A C 1
ATOM 838 O O . ALA A 1 127 ? 3.837 -30.192 -14.683 1.00 23.67 288 ALA A O 1
ATOM 840 N N . GLN A 1 128 ? 5.061 -29.359 -12.958 1.00 22.63 289 GLN A N 1
ATOM 841 C CA . GLN A 1 128 ? 5.709 -30.594 -12.513 1.00 22.50 289 GLN A CA 1
ATOM 842 C C . GLN A 1 128 ? 5.602 -30.680 -10.979 1.00 21.78 289 GLN A C 1
ATOM 843 O O . GLN A 1 128 ? 5.616 -29.621 -10.330 1.00 25.80 289 GLN A O 1
ATOM 849 N N . THR A 1 129 ? 5.439 -31.880 -10.409 1.00 23.62 290 THR A N 1
ATOM 850 C CA . THR A 1 129 ? 5.299 -32.000 -8.960 1.00 23.77 290 THR A CA 1
ATOM 851 C C . THR A 1 129 ? 6.272 -33.073 -8.487 1.00 26.57 290 THR A C 1
ATOM 852 O O . THR A 1 129 ? 6.841 -33.819 -9.288 1.00 25.72 290 THR A O 1
ATOM 856 N N . ASP A 1 130 ? 6.390 -33.152 -7.170 1.00 27.43 291 ASP A N 1
ATOM 857 C CA . ASP A 1 130 ? 7.158 -34.213 -6.527 1.00 28.79 291 ASP A CA 1
ATOM 858 C C . ASP A 1 130 ? 6.314 -35.452 -6.197 1.00 32.33 291 ASP A C 1
ATOM 859 O O . ASP A 1 130 ? 6.750 -36.324 -5.415 1.00 30.16 291 ASP A O 1
ATOM 864 N N . GLN A 1 131 ? 5.080 -35.532 -6.687 1.00 24.93 292 GLN A N 1
ATOM 865 C CA . GLN A 1 131 ? 4.177 -36.617 -6.392 1.00 24.49 292 GLN A CA 1
ATOM 866 C C . GLN A 1 131 ? 4.399 -37.718 -7.428 1.00 29.19 292 GLN A C 1
ATOM 867 O O . GLN A 1 131 ? 4.128 -37.504 -8.615 1.00 28.29 292 GLN A O 1
ATOM 873 N N . THR A 1 132 ? 4.844 -38.920 -6.977 1.00 27.37 293 THR A N 1
ATOM 874 C CA . THR A 1 132 ? 5.223 -39.995 -7.924 1.00 30.10 293 THR A CA 1
ATOM 875 C C . THR A 1 132 ? 3.970 -40.725 -8.436 1.00 30.14 293 THR A C 1
ATOM 876 O O . THR A 1 132 ? 4.041 -41.438 -9.444 1.00 33.53 293 THR A O 1
ATOM 880 N N . ASP A 1 133 ? 2.802 -40.436 -7.866 1.00 28.24 294 ASP A N 1
ATOM 881 C CA . ASP A 1 133 ? 1.560 -41.069 -8.272 1.00 28.04 294 ASP A CA 1
ATOM 882 C C . ASP A 1 133 ? 0.755 -40.115 -9.173 1.00 28.96 294 ASP A C 1
ATOM 883 O O . ASP A 1 133 ? -0.408 -40.369 -9.441 1.00 26.70 294 ASP A O 1
ATOM 888 N N . THR A 1 134 ? 1.388 -39.028 -9.604 1.00 26.63 295 THR A N 1
ATOM 889 C CA . THR A 1 134 ? 0.688 -37.953 -10.391 1.00 25.98 295 THR A CA 1
ATOM 890 C C . THR A 1 134 ? 1.472 -37.705 -11.665 1.00 26.19 295 THR A C 1
ATOM 891 O O . THR A 1 134 ? 2.662 -37.558 -11.637 1.00 26.93 295 THR A O 1
ATOM 895 N N . ARG A 1 135 ? 0.791 -37.598 -12.810 1.00 24.60 296 ARG A N 1
ATOM 896 C CA . ARG A 1 135 ? 1.420 -37.422 -14.063 1.00 22.68 296 ARG A CA 1
ATOM 897 C C . ARG A 1 135 ? 0.844 -36.215 -14.809 1.00 24.47 296 ARG A C 1
ATOM 898 O O . ARG A 1 135 ? -0.382 -36.023 -14.736 1.00 24.81 296 ARG A O 1
ATOM 906 N N . LEU A 1 136 ? 1.702 -35.487 -15.525 1.00 24.39 297 LEU A N 1
ATOM 907 C CA . LEU A 1 136 ? 1.257 -34.457 -16.440 1.00 24.84 297 LEU A CA 1
ATOM 908 C C . LEU A 1 136 ? 0.705 -35.159 -17.678 1.00 24.84 297 LEU A C 1
ATOM 909 O O . LEU A 1 136 ? 1.432 -35.901 -18.369 1.00 26.51 297 LEU A O 1
ATOM 914 N N . MET A 1 137 ? -0.571 -34.939 -17.961 1.00 23.30 298 MET A N 1
ATOM 915 C CA . MET A 1 137 ? -1.234 -35.643 -19.072 1.00 23.44 298 MET A CA 1
ATOM 916 C C . MET A 1 137 ? -1.116 -34.819 -20.362 1.00 24.96 298 MET A C 1
ATOM 917 O O . MET A 1 137 ? -0.570 -33.693 -20.395 1.00 23.60 298 MET A O 1
ATOM 922 N N . SER A 1 138 ? -1.631 -35.384 -21.471 1.00 25.00 299 SER A N 1
ATOM 923 C CA . SER A 1 138 ? -1.481 -34.836 -22.791 1.00 28.54 299 SER A CA 1
ATOM 924 C C . SER A 1 138 ? -2.146 -33.456 -22.929 1.00 28.58 299 SER A C 1
ATOM 925 O O . SER A 1 138 ? -1.708 -32.690 -23.777 1.00 29.03 299 SER A O 1
ATOM 928 N N . ASP A 1 139 ? -3.141 -33.147 -22.070 1.00 23.53 300 ASP A N 1
ATOM 929 C CA . ASP A 1 139 ? -3.823 -31.857 -22.091 1.00 23.60 300 ASP A CA 1
ATOM 930 C C . ASP A 1 139 ? -3.253 -30.908 -21.011 1.00 25.10 300 ASP A C 1
ATOM 931 O O . ASP A 1 139 ? -3.944 -29.929 -20.615 1.00 24.22 300 ASP A O 1
ATOM 936 N N . PHE A 1 140 ? -2.061 -31.247 -20.480 1.00 21.34 301 PHE A N 1
ATOM 937 C CA . PHE A 1 140 ? -1.292 -30.397 -19.558 1.00 22.74 301 PHE A CA 1
ATOM 938 C C . PHE A 1 140 ? -2.023 -30.239 -18.228 1.00 23.28 301 PHE A C 1
ATOM 939 O O . PHE A 1 140 ? -1.827 -29.247 -17.571 1.00 25.23 301 PHE A O 1
ATOM 947 N N . HIS A 1 141 ? -2.799 -31.218 -17.805 1.00 22.02 302 HIS A N 1
ATOM 948 C CA . HIS A 1 141 ? -3.315 -31.237 -16.439 1.00 21.66 302 HIS A CA 1
ATOM 949 C C . HIS A 1 141 ? -2.671 -32.411 -15.699 1.00 20.16 302 HIS A C 1
ATOM 950 O O . HIS A 1 141 ? -2.242 -33.374 -16.303 1.00 22.95 302 HIS A O 1
ATOM 957 N N . LEU A 1 142 ? -2.650 -32.281 -14.375 1.00 21.16 303 LEU A N 1
ATOM 958 C CA . LEU A 1 142 ? -2.046 -33.261 -13.482 1.00 20.63 303 LEU A CA 1
ATOM 959 C C . LEU A 1 142 ? -3.109 -34.263 -13.008 1.00 21.38 303 LEU A C 1
ATOM 960 O O . LEU A 1 142 ? -4.061 -33.897 -12.356 1.00 21.06 303 LEU A O 1
ATOM 965 N N . GLN A 1 143 ? -2.928 -35.539 -13.367 1.00 22.26 304 GLN A N 1
ATOM 966 C CA . GLN A 1 143 ? -3.847 -36.596 -13.032 1.00 23.12 304 GLN A CA 1
ATOM 967 C C . GLN A 1 143 ? -3.144 -37.489 -12.000 1.00 22.19 304 GLN A C 1
ATOM 968 O O . GLN A 1 143 ? -2.076 -38.060 -12.299 1.00 24.43 304 GLN A O 1
ATOM 974 N N . ARG A 1 144 ? -3.774 -37.640 -10.856 1.00 23.37 305 ARG A N 1
ATOM 975 C CA . ARG A 1 144 ? -3.345 -38.525 -9.776 1.00 24.52 305 ARG A CA 1
ATOM 976 C C . ARG A 1 144 ? -3.969 -39.914 -9.988 1.00 27.69 305 ARG A C 1
ATOM 977 O O . ARG A 1 144 ? -5.023 -40.042 -10.577 1.00 25.88 305 ARG A O 1
ATOM 985 N N . ARG A 1 145 ? -3.287 -40.961 -9.496 1.00 27.85 306 ARG A N 1
ATOM 986 C CA A ARG A 1 145 ? -3.793 -42.311 -9.740 0.50 30.85 306 ARG A CA 1
ATOM 987 C CA B ARG A 1 145 ? -3.721 -42.352 -9.593 0.50 28.42 306 ARG A CA 1
ATOM 988 C C . ARG A 1 145 ? -5.095 -42.559 -8.955 1.00 28.87 306 ARG A C 1
ATOM 989 O O . ARG A 1 145 ? -5.900 -43.375 -9.386 1.00 30.90 306 ARG A O 1
ATOM 1004 N N . GLN A 1 146 ? -5.316 -41.875 -7.833 1.00 26.41 307 GLN A N 1
ATOM 1005 C CA . GLN A 1 146 ? -6.515 -41.989 -7.067 1.00 27.86 307 GLN A CA 1
ATOM 1006 C C . GLN A 1 146 ? -7.041 -40.603 -6.752 1.00 25.13 307 GLN A C 1
ATOM 1007 O O . GLN A 1 146 ? -6.264 -39.635 -6.599 1.00 25.94 307 GLN A O 1
ATOM 1013 N N . PRO A 1 147 ? -8.339 -40.490 -6.458 1.00 26.38 308 PRO A N 1
ATOM 1014 C CA . PRO A 1 147 ? -8.899 -39.204 -6.085 1.00 25.80 308 PRO A CA 1
ATOM 1015 C C . PRO A 1 147 ? -8.327 -38.710 -4.758 1.00 27.17 308 PRO A C 1
ATOM 1016 O O . PRO A 1 147 ? -7.986 -39.504 -3.876 1.00 24.98 308 PRO A O 1
ATOM 1020 N N . VAL A 1 148 ? -8.305 -37.388 -4.590 1.00 26.36 309 VAL A N 1
ATOM 1021 C CA . VAL A 1 148 ? -7.786 -36.804 -3.346 1.00 22.67 309 VAL A CA 1
ATOM 1022 C C . VAL A 1 148 ? -8.889 -36.811 -2.298 1.00 21.10 309 VAL A C 1
ATOM 1023 O O . VAL A 1 148 ? -9.837 -36.000 -2.353 1.00 21.87 309 VAL A O 1
ATOM 1027 N N . GLU A 1 149 ? -8.784 -37.762 -1.340 1.00 23.74 310 GLU A N 1
ATOM 1028 C CA . GLU A 1 149 ? -9.803 -37.944 -0.317 1.00 25.35 310 GLU A CA 1
ATOM 1029 C C . GLU A 1 149 ? -9.311 -37.530 1.072 1.00 28.15 310 GLU A C 1
ATOM 1030 O O . GLU A 1 149 ? -10.117 -37.480 1.990 1.00 29.74 310 GLU A O 1
ATOM 1036 N N . GLN A 1 150 ? -8.032 -37.149 1.175 1.00 25.66 311 GLN A N 1
ATOM 1037 C CA . GLN A 1 150 ? -7.520 -36.580 2.394 1.00 24.44 311 GLN A CA 1
ATOM 1038 C C . GLN A 1 150 ? -6.708 -35.328 2.024 1.00 22.75 311 GLN A C 1
ATOM 1039 O O . GLN A 1 150 ? -6.223 -35.226 0.924 1.00 24.61 311 GLN A O 1
ATOM 1045 N N . ARG A 1 151 ? -6.474 -34.474 3.013 1.00 23.63 312 ARG A N 1
ATOM 1046 C CA . ARG A 1 151 ? -5.546 -33.347 2.776 1.00 23.18 312 ARG A CA 1
ATOM 1047 C C . ARG A 1 151 ? -4.245 -33.870 2.189 1.00 25.33 312 ARG A C 1
ATOM 1048 O O . ARG A 1 151 ? -3.711 -34.897 2.604 1.00 24.84 312 ARG A O 1
ATOM 1056 N N . LEU A 1 152 ? -3.656 -33.106 1.249 1.00 22.24 313 LEU A N 1
ATOM 1057 C CA . LEU A 1 152 ? -2.513 -33.494 0.545 1.00 20.96 313 LEU A CA 1
ATOM 1058 C C . LEU A 1 152 ? -1.554 -32.310 0.390 1.00 24.01 313 LEU A C 1
ATOM 1059 O O . LEU A 1 152 ? -1.910 -31.272 -0.175 1.00 21.77 313 LEU A O 1
ATOM 1064 N N . PHE A 1 153 ? -0.304 -32.498 0.857 1.00 23.71 314 PHE A N 1
ATOM 1065 C CA . PHE A 1 153 ? 0.767 -31.504 0.607 1.00 22.61 314 PHE A CA 1
ATOM 1066 C C . PHE A 1 153 ? 1.565 -31.953 -0.612 1.00 20.25 314 PHE A C 1
ATOM 1067 O O . PHE A 1 153 ? 1.931 -33.129 -0.780 1.00 23.37 314 PHE A O 1
ATOM 1075 N N . TYR A 1 154 ? 1.899 -31.010 -1.496 1.00 21.42 315 TYR A N 1
ATOM 1076 C CA . TYR A 1 154 ? 2.740 -31.321 -2.613 1.00 20.65 315 TYR A CA 1
ATOM 1077 C C . TYR A 1 154 ? 3.511 -30.092 -3.046 1.00 19.79 315 TYR A C 1
ATOM 1078 O O . TYR A 1 154 ? 3.131 -28.958 -2.756 1.00 22.59 315 TYR A O 1
ATOM 1087 N N . ARG A 1 155 ? 4.644 -30.357 -3.683 1.00 19.99 316 ARG A N 1
ATOM 1088 C CA . ARG A 1 155 ? 5.573 -29.341 -4.147 1.00 21.22 316 ARG A CA 1
ATOM 1089 C C . ARG A 1 155 ? 5.492 -29.252 -5.652 1.00 22.12 316 ARG A C 1
ATOM 1090 O O . ARG A 1 155 ? 5.401 -30.254 -6.319 1.00 24.01 316 ARG A O 1
ATOM 1098 N N . VAL A 1 156 ? 5.536 -28.034 -6.165 1.00 21.14 317 VAL A N 1
ATOM 1099 C CA . VAL A 1 156 ? 5.334 -27.764 -7.597 1.00 22.29 317 VAL A CA 1
ATOM 1100 C C . VAL A 1 156 ? 6.444 -26.849 -8.130 1.00 22.51 317 VAL A C 1
ATOM 1101 O O . VAL A 1 156 ? 6.803 -25.886 -7.456 1.00 23.11 317 VAL A O 1
ATOM 1105 N N . SER A 1 157 ? 6.789 -27.075 -9.407 1.00 21.20 318 SER A N 1
ATOM 1106 C CA . SER A 1 157 ? 7.472 -26.153 -10.265 1.00 22.10 318 SER A CA 1
ATOM 1107 C C . SER A 1 157 ? 6.612 -25.947 -11.518 1.00 21.02 318 SER A C 1
ATOM 1108 O O . SER A 1 157 ? 6.220 -26.931 -12.130 1.00 21.93 318 SER A O 1
ATOM 1111 N N . SER A 1 158 ? 6.387 -24.692 -11.873 1.00 20.78 319 SER A N 1
ATOM 1112 C CA . SER A 1 158 ? 5.610 -24.356 -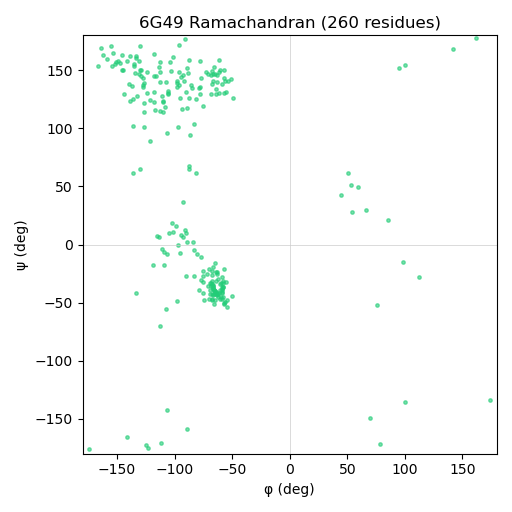13.099 1.00 21.17 319 SER A CA 1
ATOM 1113 C C . SER A 1 158 ? 6.447 -23.445 -14.005 1.00 23.89 319 SER A C 1
ATOM 1114 O O . SER A 1 158 ? 7.105 -22.521 -13.544 1.00 24.59 319 SER A O 1
ATOM 1117 N N . TRP A 1 159 ? 6.217 -23.606 -15.315 1.00 23.17 320 TRP A N 1
ATOM 1118 C CA . TRP A 1 159 ? 6.782 -22.776 -16.366 1.00 23.54 320 TRP A CA 1
ATOM 1119 C C . TRP A 1 159 ? 5.653 -22.151 -17.170 1.00 22.94 320 TRP A C 1
ATOM 1120 O O . TRP A 1 159 ? 5.175 -22.761 -18.138 1.00 22.15 320 TRP A O 1
ATOM 1131 N N . PRO A 1 160 ? 5.161 -20.975 -16.767 1.00 24.32 321 PRO A N 1
ATOM 1132 C CA . PRO A 1 160 ? 3.984 -20.390 -17.394 1.00 23.27 321 PRO A CA 1
ATOM 1133 C C . PRO A 1 160 ? 4.219 -20.059 -18.880 1.00 25.15 321 PRO A C 1
ATOM 1134 O O . PRO A 1 160 ? 3.251 -19.962 -19.637 1.00 25.88 321 PRO A O 1
ATOM 1138 N N . GLN A 1 161 ? 5.483 -19.838 -19.248 1.00 25.76 322 GLN A N 1
ATOM 1139 C CA . GLN A 1 161 ? 5.859 -19.470 -20.666 1.00 25.64 322 GLN A CA 1
ATOM 1140 C C . GLN A 1 161 ? 6.244 -20.689 -21.488 1.00 28.38 322 GLN A C 1
ATOM 1141 O O . GLN A 1 161 ? 6.712 -20.538 -22.622 1.00 27.07 322 GLN A O 1
ATOM 1147 N N . ALA A 1 162 ? 6.054 -21.908 -20.959 1.00 23.99 323 ALA A N 1
ATOM 1148 C CA . ALA A 1 162 ? 6.434 -23.116 -21.672 1.00 25.68 323 ALA A CA 1
ATOM 1149 C C . ALA A 1 162 ? 5.735 -23.158 -23.033 1.00 29.34 323 ALA A C 1
ATOM 1150 O O . ALA A 1 162 ? 4.622 -22.666 -23.183 1.00 24.92 323 ALA A O 1
ATOM 1152 N N . LEU A 1 163 ? 6.448 -23.660 -24.051 1.00 27.02 324 LEU A N 1
ATOM 1153 C CA . LEU A 1 163 ? 5.838 -23.905 -25.374 1.00 24.74 324 LEU A CA 1
ATOM 1154 C C . LEU A 1 163 ? 5.109 -25.241 -25.311 1.00 27.03 324 LEU A C 1
ATOM 1155 O O . LEU A 1 163 ? 5.670 -26.250 -24.941 1.00 27.52 324 LEU A O 1
ATOM 1160 N N . ARG A 1 164 ? 3.832 -25.208 -25.655 1.00 25.37 325 ARG A N 1
ATOM 1161 C CA . ARG A 1 164 ? 3.004 -26.388 -25.585 1.00 23.68 325 ARG A CA 1
ATOM 1162 C C . ARG A 1 164 ? 2.523 -26.943 -26.906 1.00 23.71 325 ARG A C 1
ATOM 1163 O O . ARG A 1 164 ? 1.752 -26.319 -27.606 1.00 24.28 325 ARG A O 1
ATOM 1171 N N . GLU A 1 165 ? 2.997 -28.139 -27.212 1.00 25.69 326 GLU A N 1
ATOM 1172 C CA . GLU A 1 165 ? 2.593 -28.870 -28.385 1.00 28.02 326 GLU A CA 1
ATOM 1173 C C . GLU A 1 165 ? 2.694 -28.014 -29.660 1.00 30.13 326 GLU A C 1
ATOM 1174 O O . GLU A 1 165 ? 1.709 -27.824 -30.373 1.00 29.17 326 GLU A O 1
ATOM 1180 N N . SER A 1 166 ? 3.892 -27.549 -30.020 1.00 25.42 327 SER A N 1
ATOM 1181 C CA . SER A 1 166 ? 4.077 -26.779 -31.236 1.00 29.90 327 SER A CA 1
ATOM 1182 C C . SER A 1 166 ? 3.653 -27.593 -32.473 1.00 31.04 327 SER A C 1
ATOM 1183 O O . SER A 1 166 ? 3.202 -26.996 -33.435 1.00 33.33 327 SER A O 1
ATOM 1186 N N . SER A 1 167 ? 3.847 -28.918 -32.440 1.00 29.44 328 SER A N 1
ATOM 1187 C CA . SER A 1 167 ? 3.271 -29.892 -33.384 1.00 29.53 328 SER A CA 1
ATOM 1188 C C . SER A 1 167 ? 2.223 -30.732 -32.669 1.00 25.07 328 SER A C 1
ATOM 1189 O O . SER A 1 167 ? 2.503 -31.277 -31.640 1.00 30.62 328 SER A O 1
ATOM 1192 N N . ILE A 1 168 ? 1.013 -30.741 -33.188 1.00 31.07 329 ILE A N 1
ATOM 1193 C CA . ILE A 1 168 ? -0.144 -31.320 -32.465 1.00 28.46 329 ILE A CA 1
ATOM 1194 C C . ILE A 1 168 ? -0.359 -32.738 -32.992 1.00 32.84 329 ILE A C 1
ATOM 1195 O O . ILE A 1 168 ? -0.291 -33.004 -34.203 1.00 29.28 329 ILE A O 1
ATOM 1200 N N . ASP A 1 169 ? -0.587 -33.652 -32.058 1.00 28.01 330 ASP A N 1
ATOM 1201 C CA . ASP A 1 169 ? -1.014 -34.964 -32.375 1.00 28.47 330 ASP A CA 1
ATOM 1202 C C . ASP A 1 169 ? -2.310 -34.883 -33.188 1.00 26.99 330 ASP A C 1
ATOM 1203 O O . ASP A 1 169 ? -3.223 -34.146 -32.836 1.00 23.51 330 ASP A O 1
ATOM 1208 N N . PRO A 1 170 ? -2.439 -35.574 -34.343 1.00 22.30 331 PRO A N 1
ATOM 1209 C CA . PRO A 1 170 ? -3.692 -35.504 -35.125 1.00 21.49 331 PRO A CA 1
ATOM 1210 C C . PRO A 1 170 ? -4.965 -35.878 -34.383 1.00 20.90 331 PRO A C 1
ATOM 1211 O O . PRO A 1 170 ? -5.982 -35.264 -34.665 1.00 23.07 331 PRO A O 1
ATOM 1215 N N . ARG A 1 171 ? -4.892 -36.801 -33.430 1.00 19.93 332 ARG A N 1
ATOM 1216 C CA . ARG A 1 171 ? -6.046 -37.183 -32.634 1.00 21.76 332 ARG A CA 1
ATOM 1217 C C . ARG A 1 171 ? -6.466 -36.003 -31.742 1.00 20.01 332 ARG A C 1
ATOM 1218 O O . ARG A 1 171 ? -7.654 -35.758 -31.601 1.00 21.33 332 ARG A O 1
ATOM 1226 N N . THR A 1 172 ? -5.483 -35.337 -31.140 1.00 21.40 333 THR A N 1
ATOM 1227 C CA . THR A 1 172 ? -5.756 -34.171 -30.277 1.00 21.51 333 THR A CA 1
ATOM 1228 C C . THR A 1 172 ? -6.384 -33.027 -31.081 1.00 21.21 333 THR A C 1
ATOM 1229 O O . THR A 1 172 ? -7.342 -32.370 -30.684 1.00 21.11 333 THR A O 1
ATOM 1233 N N . ARG A 1 173 ? -5.827 -32.789 -32.262 1.00 20.08 334 ARG A N 1
ATOM 1234 C CA . ARG A 1 173 ? -6.367 -31.804 -33.182 1.00 20.37 334 ARG A CA 1
ATOM 1235 C C . ARG A 1 173 ? -7.837 -32.117 -33.514 1.00 21.80 334 ARG A C 1
ATOM 1236 O O . ARG A 1 173 ? -8.691 -31.229 -33.439 1.00 2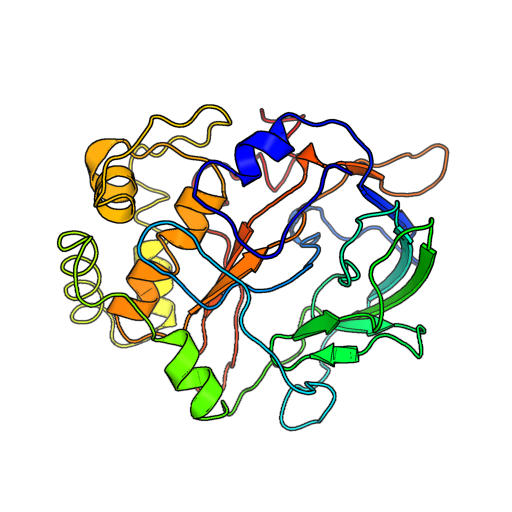1.38 334 ARG A O 1
ATOM 1244 N N . TRP A 1 174 ? -8.124 -33.363 -33.927 1.00 20.16 335 TRP A N 1
ATOM 1245 C CA . TRP A 1 174 ? -9.433 -33.768 -34.307 1.00 20.37 335 TRP A CA 1
ATOM 1246 C C . TRP A 1 174 ? -10.412 -33.606 -33.144 1.00 20.19 335 TRP A C 1
ATOM 1247 O O . TRP A 1 174 ? -11.553 -33.109 -33.299 1.00 20.53 335 TRP A O 1
ATOM 1258 N N . ARG A 1 175 ? -10.005 -34.080 -31.972 1.00 19.58 336 ARG A N 1
ATOM 1259 C CA . ARG A 1 175 ? -10.837 -34.051 -30.770 1.00 20.45 336 ARG A CA 1
ATOM 1260 C C . ARG A 1 175 ? -11.233 -32.598 -30.449 1.00 17.59 336 ARG A C 1
ATOM 1261 O O . ARG A 1 175 ? -12.366 -32.370 -30.030 1.00 19.63 336 ARG A O 1
ATOM 1269 N N . ASN A 1 176 ? -10.298 -31.663 -30.687 1.00 19.51 337 ASN A N 1
ATOM 1270 C CA . ASN A 1 176 ? -10.505 -30.283 -30.309 1.00 18.46 337 ASN A CA 1
ATOM 1271 C C . ASN A 1 176 ? -11.148 -29.453 -31.411 1.00 19.43 337 ASN A C 1
ATOM 1272 O O . ASN A 1 176 ? -11.161 -28.221 -31.326 1.00 18.16 337 ASN A O 1
ATOM 1277 N N . LEU A 1 177 ? -11.664 -30.140 -32.458 1.00 18.46 338 LEU A N 1
ATOM 1278 C CA . LEU A 1 177 ? -12.541 -29.521 -33.436 1.00 18.05 338 LEU A CA 1
ATOM 1279 C C . LEU A 1 177 ? -13.958 -30.087 -33.369 1.00 17.59 338 LEU A C 1
ATOM 1280 O O . LEU A 1 177 ? -14.783 -29.711 -34.233 1.00 21.34 338 LEU A O 1
ATOM 1285 N N . GLN A 1 178 ? -14.241 -30.934 -32.392 1.00 18.76 339 GLN A N 1
ATOM 1286 C CA . GLN A 1 178 ? -15.503 -31.622 -32.218 1.00 18.12 339 GLN A CA 1
ATOM 1287 C C . GLN A 1 178 ? -16.620 -30.657 -31.843 1.00 20.43 339 GLN A C 1
ATOM 1288 O O . GLN A 1 178 ? -16.466 -29.886 -30.896 1.00 20.08 339 GLN A O 1
ATOM 1294 N N . LEU A 1 179 ? -17.744 -30.716 -32.545 1.00 21.35 340 LEU A N 1
ATOM 1295 C CA . LEU A 1 179 ? -19.003 -30.081 -32.133 1.00 20.97 340 LEU A CA 1
ATOM 1296 C C . LEU A 1 179 ? -20.147 -31.006 -32.496 1.00 25.20 340 LEU A C 1
ATOM 1297 O O . LEU A 1 179 ? -20.030 -31.778 -33.464 1.00 24.66 340 LEU A O 1
ATOM 1302 N N . PRO A 1 180 ? -21.309 -30.871 -31.839 1.00 23.00 341 PRO A N 1
ATOM 1303 C CA . PRO A 1 180 ? -22.520 -31.523 -32.359 1.00 25.71 341 PRO A CA 1
ATOM 1304 C C . PRO A 1 180 ? -22.806 -30.970 -33.747 1.00 25.04 341 PRO A C 1
ATOM 1305 O O . PRO A 1 180 ? -22.583 -29.811 -34.017 1.00 24.51 341 PRO A O 1
ATOM 1309 N N . MET A 1 181 ? -23.415 -31.802 -34.605 1.00 24.66 342 MET A N 1
ATOM 1310 C CA . MET A 1 181 ? -23.790 -31.345 -35.903 1.00 25.07 342 MET A CA 1
ATOM 1311 C C . MET A 1 181 ? -24.973 -30.368 -35.808 1.00 26.89 342 MET A C 1
ATOM 1312 O O . MET A 1 181 ? -25.019 -29.433 -36.563 1.00 29.69 342 MET A O 1
ATOM 1317 N N . HIS A 1 182 ? -25.872 -30.619 -34.867 1.00 26.98 343 HIS A N 1
ATOM 1318 C CA . HIS A 1 182 ? -27.119 -29.849 -34.753 1.00 32.86 343 HIS A CA 1
ATOM 1319 C C . HIS A 1 182 ? -27.004 -28.869 -33.585 1.00 28.46 343 HIS A C 1
ATOM 1320 O O . HIS A 1 182 ? -26.249 -29.069 -32.653 1.00 29.08 343 HIS A O 1
ATOM 1327 N N . GLY A 1 183 ? -27.817 -27.824 -33.650 1.00 27.52 344 GLY A N 1
ATOM 1328 C CA . GLY A 1 183 ? -27.848 -26.886 -32.544 1.00 26.07 344 GLY A CA 1
ATOM 1329 C C . GLY A 1 183 ? -26.939 -25.694 -32.772 1.00 24.82 344 GLY A C 1
ATOM 1330 O O . GLY A 1 183 ? -25.994 -25.726 -33.538 1.00 26.50 344 GLY A O 1
ATOM 1331 N N . ASN A 1 184 ? -27.314 -24.543 -32.162 1.00 24.34 345 ASN A N 1
ATOM 1332 C CA . ASN A 1 184 ? -26.540 -23.290 -32.186 1.00 23.70 345 ASN A CA 1
ATOM 1333 C C . ASN A 1 184 ? -26.163 -22.827 -33.570 1.00 26.92 345 ASN A C 1
ATOM 1334 O O . ASN A 1 184 ? -25.013 -22.478 -33.857 1.00 25.75 345 ASN A O 1
ATOM 1339 N N . PRO A 1 185 ? -27.142 -22.730 -34.513 1.00 25.42 346 PRO A N 1
ATOM 1340 C CA . PRO A 1 185 ? -26.840 -22.286 -35.862 1.00 27.52 346 PRO A CA 1
ATOM 1341 C C . PRO A 1 185 ? -26.331 -20.833 -35.925 1.00 23.90 346 PRO A C 1
ATOM 1342 O O . PRO A 1 185 ? -25.518 -20.498 -36.768 1.00 30.18 346 PRO A O 1
ATOM 1346 N N . ARG A 1 186 ? -26.795 -19.968 -35.015 1.00 26.45 347 ARG A N 1
ATOM 1347 C CA . ARG A 1 186 ? -26.357 -18.575 -35.063 1.00 25.18 347 ARG A CA 1
ATOM 1348 C C . ARG A 1 186 ? -24.845 -18.476 -34.756 1.00 24.94 347 ARG A C 1
ATOM 1349 O O . ARG A 1 186 ? -24.119 -17.702 -35.337 1.00 25.02 347 ARG A O 1
ATOM 1357 N N . ALA A 1 187 ? -24.393 -19.235 -33.755 1.00 24.68 348 ALA A N 1
ATOM 1358 C CA . ALA A 1 187 ? -23.005 -19.208 -33.385 1.00 23.67 348 ALA A CA 1
ATOM 1359 C C . ALA A 1 187 ? -22.122 -19.785 -34.496 1.00 23.85 348 ALA A C 1
ATOM 1360 O O . ALA A 1 187 ? -21.006 -19.265 -34.732 1.00 23.86 348 ALA A O 1
ATOM 1362 N N . ARG A 1 188 ? -22.625 -20.825 -35.190 1.00 24.25 349 ARG A N 1
ATOM 1363 C CA A ARG A 1 188 ? -21.925 -21.384 -36.323 0.50 24.42 349 ARG A CA 1
ATOM 1364 C CA B ARG A 1 188 ? -21.935 -21.394 -36.328 0.50 25.60 349 ARG A CA 1
ATOM 1365 C C . ARG A 1 188 ? -21.825 -20.345 -37.441 1.00 25.87 349 ARG A C 1
ATOM 1366 O O . ARG A 1 188 ? -20.778 -20.193 -38.072 1.00 26.87 349 ARG A O 1
ATOM 1381 N N . ALA A 1 189 ? -22.908 -19.580 -37.664 1.00 26.18 350 ALA A N 1
ATOM 1382 C CA . ALA A 1 189 ? -22.862 -18.490 -38.694 1.00 29.62 350 ALA A CA 1
ATOM 1383 C C . ALA A 1 189 ? -21.819 -17.418 -38.342 1.00 27.62 350 ALA A C 1
ATOM 1384 O O . ALA A 1 189 ? -21.064 -16.940 -39.177 1.00 29.74 350 ALA A O 1
ATOM 1386 N N . LEU A 1 190 ? -21.765 -17.026 -37.058 1.00 29.38 351 LEU A N 1
ATOM 1387 C CA . LEU A 1 190 ? -20.766 -16.102 -36.610 1.00 24.74 351 LEU A CA 1
ATOM 1388 C C . LEU A 1 190 ? -19.361 -16.650 -36.879 1.00 23.35 351 LEU A C 1
ATOM 1389 O O . LEU A 1 190 ? -18.511 -15.924 -37.337 1.00 26.53 351 LEU A O 1
ATOM 1394 N N . ALA A 1 191 ? -19.119 -17.932 -36.532 1.00 23.97 352 ALA A N 1
ATOM 1395 C CA . ALA A 1 191 ? -17.829 -18.545 -36.714 1.00 23.19 352 ALA A CA 1
ATOM 1396 C C . ALA A 1 191 ? -17.418 -18.513 -38.205 1.00 23.98 352 ALA A C 1
ATOM 1397 O O . ALA A 1 191 ? -16.299 -18.230 -38.541 1.00 24.44 352 ALA A O 1
ATOM 1399 N N . ASP A 1 192 ? -18.393 -18.789 -39.057 1.00 26.48 353 ASP A N 1
ATOM 1400 C CA . ASP A 1 192 ? -18.171 -18.723 -40.534 1.00 33.08 353 ASP A CA 1
ATOM 1401 C C . ASP A 1 192 ? -17.734 -17.332 -40.993 1.00 28.47 353 ASP A C 1
ATOM 1402 O O . ASP A 1 192 ? -16.806 -17.217 -41.747 1.00 32.35 353 ASP A O 1
ATOM 1407 N N . GLU A 1 193 ? -18.407 -16.317 -40.480 1.00 32.63 354 GLU A N 1
ATOM 1408 C CA A GLU A 1 193 ? -18.150 -14.927 -40.825 0.50 30.38 354 GLU A CA 1
ATOM 1409 C CA B GLU A 1 193 ? -18.145 -14.925 -40.828 0.50 31.72 354 GLU A CA 1
ATOM 1410 C C . GLU A 1 193 ? -16.755 -14.571 -40.316 1.00 35.10 354 GLU A C 1
ATOM 1411 O O . GLU A 1 193 ? -15.955 -13.954 -41.015 1.00 33.39 354 GLU A O 1
ATOM 1422 N N . LEU A 1 194 ? -16.451 -14.969 -39.062 1.00 28.08 355 LEU A N 1
ATOM 1423 C CA . LEU A 1 194 ? -15.149 -14.658 -38.553 1.00 26.00 355 LEU A CA 1
ATOM 1424 C C . LEU A 1 194 ? -14.029 -15.339 -39.346 1.00 24.32 355 LEU A C 1
ATOM 1425 O O . LEU A 1 194 ? -12.958 -14.743 -39.510 1.00 28.62 355 LEU A O 1
ATOM 1430 N N . ARG A 1 195 ? -14.223 -16.611 -39.723 1.00 26.54 356 ARG A N 1
ATOM 1431 C CA A ARG A 1 195 ? -13.220 -17.389 -40.448 0.56 27.79 356 ARG A CA 1
ATOM 1432 C CA B ARG A 1 195 ? -13.215 -17.386 -40.447 0.44 28.11 356 ARG A CA 1
ATOM 1433 C C . ARG A 1 195 ? -12.916 -16.718 -41.804 1.00 32.06 356 ARG A C 1
ATOM 1434 O O . ARG A 1 195 ? -11.758 -16.640 -42.211 1.00 30.12 356 ARG A O 1
ATOM 1449 N N . GLN A 1 196 ? -13.967 -16.260 -42.460 1.00 32.45 357 GLN A N 1
ATOM 1450 C CA . GLN A 1 196 ? -13.854 -15.554 -43.776 1.00 38.93 357 GLN A CA 1
ATOM 1451 C C . GLN A 1 196 ? -13.140 -14.216 -43.600 1.00 40.11 357 GLN A C 1
ATOM 1452 O O . GLN A 1 196 ? -12.410 -13.840 -44.480 1.00 39.32 357 GLN A O 1
ATOM 1458 N N . ALA A 1 197 ? -13.341 -13.524 -42.467 1.00 34.54 358 ALA A N 1
ATOM 1459 C CA . ALA A 1 197 ? -12.740 -12.233 -42.229 1.00 34.09 358 ALA A CA 1
ATOM 1460 C C . ALA A 1 197 ? -11.307 -12.322 -41.708 1.00 37.44 358 ALA A C 1
ATOM 1461 O O . ALA A 1 197 ? -10.579 -11.350 -41.865 1.00 35.29 358 ALA A O 1
ATOM 1463 N N . HIS A 1 198 ? -10.921 -13.415 -41.021 1.00 30.60 359 HIS A N 1
ATOM 1464 C CA . HIS A 1 198 ? -9.624 -13.456 -40.308 1.00 35.94 359 HIS A CA 1
ATOM 1465 C C . HIS A 1 198 ? -8.949 -14.797 -40.576 1.00 41.19 359 HIS A C 1
ATOM 1466 O O . HIS A 1 198 ? -9.310 -15.834 -39.995 1.00 36.76 359 HIS A O 1
ATOM 1473 N N . ALA A 1 199 ? -7.972 -14.764 -41.482 1.00 35.02 360 ALA A N 1
ATOM 1474 C CA . ALA A 1 199 ? -7.192 -15.915 -41.861 1.00 40.71 360 ALA A CA 1
ATOM 1475 C C . ALA A 1 199 ? -6.333 -16.405 -40.704 1.00 36.99 360 ALA A C 1
ATOM 1476 O O . ALA A 1 199 ? -6.109 -17.596 -40.568 1.00 40.44 360 ALA A O 1
ATOM 1478 N N . GLN A 1 200 ? -5.770 -15.464 -39.940 1.00 30.42 361 GLN A N 1
ATOM 1479 C CA . GLN A 1 200 ? -4.833 -15.777 -38.893 1.00 30.23 361 GLN A CA 1
ATOM 1480 C C . GLN A 1 200 ? -5.624 -16.053 -37.612 1.00 34.76 361 GLN A C 1
ATOM 1481 O O . GLN A 1 200 ? -6.482 -15.249 -37.232 1.00 29.81 361 GLN A O 1
ATOM 1487 N N . PRO A 1 201 ? -5.402 -17.217 -36.966 1.00 31.53 362 PRO A N 1
ATOM 1488 C CA . PRO A 1 201 ? -6.107 -17.553 -35.723 1.00 31.66 362 PRO A CA 1
ATOM 1489 C C . PRO A 1 201 ? -6.029 -16.414 -34.699 1.00 31.36 362 PRO A C 1
ATOM 1490 O O . PRO A 1 201 ? -7.051 -16.132 -34.077 1.00 28.91 362 PRO A O 1
ATOM 1494 N N . GLN A 1 202 ? -4.845 -15.803 -34.507 1.00 30.06 363 GLN A N 1
ATOM 1495 C CA . GLN A 1 202 ? -4.674 -14.786 -33.478 1.00 31.97 363 GLN A CA 1
ATOM 1496 C C . GLN A 1 202 ? -5.590 -13.582 -33.707 1.00 33.39 363 GLN A C 1
ATOM 1497 O O . GLN A 1 202 ? -6.193 -13.026 -32.786 1.00 28.64 363 GLN A O 1
ATOM 1503 N N . ALA A 1 203 ? -5.748 -13.194 -34.972 1.00 29.42 364 ALA A N 1
ATOM 1504 C CA . ALA A 1 203 ? -6.668 -12.169 -35.359 1.00 30.02 364 ALA A CA 1
ATOM 1505 C C . ALA A 1 203 ? -8.125 -12.573 -35.132 1.00 26.76 364 ALA A C 1
ATOM 1506 O O . ALA A 1 203 ? -8.970 -11.690 -34.775 1.00 30.20 364 ALA A O 1
ATOM 1508 N N . LEU A 1 204 ? -8.476 -13.843 -35.389 1.00 25.24 365 LEU A N 1
ATOM 1509 C CA . LEU A 1 204 ? -9.837 -14.238 -35.197 1.00 24.50 365 LEU A CA 1
ATOM 1510 C C . LEU A 1 204 ? -10.164 -14.192 -33.677 1.00 24.27 365 LEU A C 1
ATOM 1511 O O . LEU A 1 204 ? -11.244 -13.728 -33.265 1.00 24.57 365 LEU A O 1
ATOM 1516 N N . VAL A 1 205 ? -9.265 -14.762 -32.884 1.00 23.42 366 VAL A N 1
ATOM 1517 C CA . VAL A 1 205 ? -9.413 -14.765 -31.415 1.00 21.58 366 VAL A CA 1
ATOM 1518 C C . VAL A 1 205 ? -9.592 -13.319 -30.935 1.00 23.23 366 VAL A C 1
ATOM 1519 O O . VAL A 1 205 ? -10.483 -13.010 -30.117 1.00 23.29 366 VAL A O 1
ATOM 1523 N N . ALA A 1 206 ? -8.744 -12.407 -31.407 1.00 24.70 367 ALA A N 1
ATOM 1524 C CA . ALA A 1 206 ? -8.889 -10.968 -30.999 1.00 25.84 367 ALA A CA 1
ATOM 1525 C C . ALA A 1 206 ? -10.250 -10.393 -31.376 1.00 28.40 367 ALA A C 1
ATOM 1526 O O . ALA A 1 206 ? -10.848 -9.671 -30.578 1.00 26.51 367 ALA A O 1
ATOM 1528 N N . ALA A 1 207 ? -10.774 -10.719 -32.560 1.00 24.67 368 ALA A N 1
ATOM 1529 C CA . ALA A 1 207 ? -12.041 -10.197 -32.997 1.00 27.54 368 ALA A CA 1
ATOM 1530 C C . ALA A 1 207 ? -13.168 -10.735 -32.095 1.00 30.09 368 ALA A C 1
ATOM 1531 O O . ALA A 1 207 ? -14.129 -10.004 -31.719 1.00 27.01 368 ALA A O 1
ATOM 1533 N N . LEU A 1 208 ? -13.056 -12.027 -31.709 1.00 25.89 369 LEU A N 1
ATOM 1534 C CA . LEU A 1 208 ? -14.034 -12.580 -30.843 1.00 26.16 369 LEU A CA 1
ATOM 1535 C C . LEU A 1 208 ? -13.978 -11.932 -29.446 1.00 23.92 369 LEU A C 1
ATOM 1536 O O . LEU A 1 208 ? -15.041 -11.641 -28.853 1.00 26.82 369 LEU A O 1
ATOM 1541 N N . LEU A 1 209 ? -12.769 -11.728 -28.901 1.00 22.42 370 LEU A N 1
ATOM 1542 C CA . LEU A 1 209 ? -12.621 -11.072 -27.594 1.00 23.68 370 LEU A CA 1
ATOM 1543 C C . LEU A 1 209 ? -13.240 -9.668 -27.663 1.00 27.75 370 LEU A C 1
ATOM 1544 O O . LEU A 1 209 ? -13.870 -9.175 -26.713 1.00 25.91 370 LEU A O 1
ATOM 1549 N N . GLN A 1 210 ? -13.096 -9.011 -28.817 1.00 25.71 371 GLN A N 1
ATOM 1550 C CA A GLN A 1 210 ? -13.624 -7.675 -28.988 0.59 26.32 371 GLN A CA 1
ATOM 1551 C CA B GLN A 1 210 ? -13.617 -7.670 -28.949 0.41 27.63 371 GLN A CA 1
ATOM 1552 C C . GLN A 1 210 ? -15.152 -7.665 -28.889 1.00 25.67 371 GLN A C 1
ATOM 1553 O O . GLN A 1 210 ? -15.778 -6.681 -28.410 1.00 25.44 371 GLN A O 1
ATOM 1564 N N . ARG A 1 211 ? -15.818 -8.732 -29.326 1.00 23.97 372 ARG A N 1
ATOM 1565 C CA . ARG A 1 211 ? -17.274 -8.777 -29.241 1.00 24.60 372 ARG A CA 1
ATOM 1566 C C . ARG A 1 211 ? -17.710 -8.755 -27.768 1.00 26.24 372 ARG A C 1
ATOM 1567 O O . ARG A 1 211 ? -18.693 -8.111 -27.363 1.00 24.80 372 ARG A O 1
ATOM 1575 N N . PHE A 1 212 ? -16.992 -9.487 -26.918 1.00 22.27 373 PHE A N 1
ATOM 1576 C CA . PHE A 1 212 ? -17.340 -9.490 -25.542 1.00 22.92 373 PHE A CA 1
ATOM 1577 C C . PHE A 1 212 ? -17.051 -8.112 -24.913 1.00 26.49 373 PHE A C 1
ATOM 1578 O O . PHE A 1 212 ? -17.725 -7.691 -23.991 1.00 27.83 373 PHE A O 1
ATOM 1586 N N . ASN A 1 213 ? -15.982 -7.484 -25.375 1.00 23.59 374 ASN A N 1
ATOM 1587 C CA . ASN A 1 213 ? -15.568 -6.211 -24.803 1.00 24.65 374 ASN A CA 1
ATOM 1588 C C . ASN A 1 213 ? -16.581 -5.106 -25.160 1.00 26.17 374 ASN A C 1
ATOM 1589 O O . ASN A 1 213 ? -16.966 -4.330 -24.299 1.00 27.40 374 ASN A O 1
ATOM 1594 N N . HIS A 1 214 ? -17.064 -5.065 -26.388 1.00 23.45 375 HIS A N 1
ATOM 1595 C CA . HIS A 1 214 ? -17.914 -3.928 -26.860 1.00 25.91 375 HIS A CA 1
ATOM 1596 C C . HIS A 1 214 ? -19.422 -4.108 -26.638 1.00 31.96 375 HIS A C 1
ATOM 1597 O O . HIS A 1 214 ? -20.155 -3.107 -26.613 1.00 33.05 375 HIS A O 1
ATOM 1604 N N . GLU A 1 215 ? -19.925 -5.347 -26.582 1.00 26.99 376 GLU A N 1
ATOM 1605 C CA . GLU A 1 215 ? -21.330 -5.610 -26.451 1.00 24.42 376 GLU A CA 1
ATOM 1606 C C . GLU A 1 215 ? -21.666 -5.614 -24.980 1.00 23.30 376 GLU A C 1
ATOM 1607 O O . GLU A 1 215 ? -20.759 -5.757 -24.161 1.00 26.07 376 GLU A O 1
ATOM 1613 N N . PRO A 1 216 ? -22.955 -5.407 -24.636 1.00 24.44 377 PRO A N 1
ATOM 1614 C CA . PRO A 1 216 ? -23.359 -5.235 -23.246 1.00 29.45 377 PRO A CA 1
ATOM 1615 C C . PRO A 1 216 ? -23.512 -6.564 -22.483 1.00 27.80 377 PRO A C 1
ATOM 1616 O O . PRO A 1 216 ? -24.556 -6.872 -21.907 1.00 28.99 377 PRO A O 1
ATOM 1620 N N . PHE A 1 217 ? -22.383 -7.280 -22.401 1.00 25.38 378 PHE A N 1
ATOM 1621 C CA . PHE A 1 217 ? -22.333 -8.538 -21.645 1.00 22.26 378 PHE A CA 1
ATOM 1622 C C . PHE A 1 217 ? -22.269 -8.229 -20.154 1.00 25.93 378 PHE A C 1
ATOM 1623 O O . PHE A 1 217 ? -21.593 -7.299 -19.677 1.00 27.62 378 PHE A O 1
ATOM 1631 N N . ALA A 1 218 ? -22.938 -9.075 -19.400 1.00 22.43 379 ALA A N 1
ATOM 1632 C CA . ALA A 1 218 ? -22.999 -9.101 -17.978 1.00 22.49 379 ALA A CA 1
ATOM 1633 C C . ALA A 1 218 ? -22.302 -10.358 -17.465 1.00 25.02 379 ALA A C 1
ATOM 1634 O O . ALA A 1 218 ? -22.523 -11.503 -17.993 1.00 23.23 379 ALA A O 1
ATOM 1636 N N . TYR A 1 219 ? -21.561 -10.176 -16.375 1.00 22.91 380 TYR A N 1
ATOM 1637 C CA . TYR A 1 219 ? -20.886 -11.238 -15.634 1.00 23.81 380 TYR A CA 1
ATOM 1638 C C . TYR A 1 219 ? -21.657 -11.340 -14.314 1.00 25.93 380 TYR A C 1
ATOM 1639 O O . TYR A 1 219 ? -21.638 -10.424 -13.523 1.00 25.80 380 TYR A O 1
ATOM 1648 N N . THR A 1 220 ? -22.330 -12.457 -14.086 1.00 23.61 381 THR A N 1
ATOM 1649 C CA . THR A 1 220 ? -23.232 -12.613 -12.928 1.00 23.91 381 THR A CA 1
ATOM 1650 C C . THR A 1 220 ? -23.186 -14.068 -12.414 1.00 27.82 381 THR A C 1
ATOM 1651 O O . THR A 1 220 ? -23.110 -15.014 -13.191 1.00 24.87 381 THR A O 1
ATOM 1655 N N . LEU A 1 221 ? -23.408 -14.201 -11.109 1.00 28.56 382 LEU A N 1
ATOM 1656 C CA . LEU A 1 221 ? -23.544 -15.467 -10.451 1.00 31.24 382 LEU A CA 1
ATOM 1657 C C . LEU A 1 221 ? -24.972 -15.993 -10.587 1.00 36.18 382 LEU A C 1
ATOM 1658 O O . LEU A 1 221 ? -25.209 -17.095 -10.158 1.00 34.13 382 LEU A O 1
ATOM 1663 N N . LYS A 1 222 ? -25.889 -15.211 -11.172 1.00 26.41 383 LYS A N 1
ATOM 1664 C CA . LYS A 1 222 ? -27.253 -15.612 -11.369 1.00 33.38 383 LYS A CA 1
ATOM 1665 C C . LYS A 1 222 ? -27.627 -15.356 -12.803 1.00 32.12 383 LYS A C 1
ATOM 1666 O O . LYS A 1 222 ? -28.483 -14.553 -13.117 1.00 31.57 383 LYS A O 1
ATOM 1672 N N . PRO A 1 223 ? -26.983 -16.075 -13.748 1.00 32.46 384 PRO A N 1
ATOM 1673 C CA . PRO A 1 223 ? -27.304 -15.926 -15.145 1.00 38.18 384 PRO A CA 1
ATOM 1674 C C . PRO A 1 223 ? -28.705 -16.406 -15.489 1.00 38.17 384 PRO A C 1
ATOM 1675 O O . PRO A 1 223 ? -29.205 -17.379 -14.939 1.00 36.32 384 PRO A O 1
ATOM 1679 N N . PRO A 1 224 ? -29.333 -15.748 -16.462 1.00 37.30 385 PRO A N 1
ATOM 1680 C CA . PRO A 1 224 ? -30.625 -16.184 -16.968 1.00 40.00 385 PRO A CA 1
ATOM 1681 C C . PRO A 1 224 ? -30.520 -17.552 -17.659 1.00 40.04 385 PRO A C 1
ATOM 1682 O O . PRO A 1 224 ? -29.485 -17.929 -18.225 1.00 32.68 385 PRO A O 1
ATOM 1686 N N . ALA A 1 225 ? -31.600 -18.319 -17.536 1.00 41.85 386 ALA A N 1
ATOM 1687 C CA . ALA A 1 225 ? -31.738 -19.606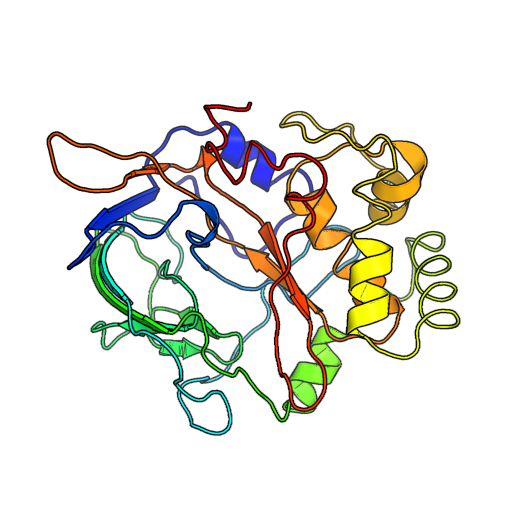 -18.190 1.00 41.26 386 ALA A CA 1
ATOM 1688 C C . ALA A 1 225 ? -31.719 -19.421 -19.714 1.00 39.35 386 ALA A C 1
ATOM 1689 O O . ALA A 1 225 ? -32.121 -18.375 -20.308 1.00 40.83 386 ALA A O 1
ATOM 1691 N N . THR A 1 226 ? -31.141 -20.416 -20.385 1.00 36.94 387 THR A N 1
ATOM 1692 C CA . THR A 1 226 ? -31.153 -20.463 -21.849 1.00 34.75 387 THR A CA 1
ATOM 1693 C C . THR A 1 226 ? -31.912 -21.721 -22.277 1.00 42.98 387 THR A C 1
ATOM 1694 O O . THR A 1 226 ? -32.074 -22.620 -21.478 1.00 40.56 387 THR A O 1
ATOM 1698 N N . GLY A 1 227 ? -32.312 -21.755 -23.550 1.00 43.26 388 GLY A N 1
ATOM 1699 C CA . GLY A 1 227 ? -32.976 -22.878 -24.165 1.00 45.90 388 GLY A CA 1
ATOM 1700 C C . GLY A 1 227 ? -31.963 -23.835 -24.761 1.00 42.93 388 GLY A C 1
ATOM 1701 O O . GLY A 1 227 ? -30.784 -23.820 -24.403 1.00 41.85 388 GLY A O 1
ATOM 1702 N N . ALA A 1 228 ? -32.429 -24.645 -25.712 1.00 37.63 389 ALA A N 1
ATOM 1703 C CA . ALA A 1 228 ? -31.640 -25.744 -26.254 1.00 38.14 389 ALA A CA 1
ATOM 1704 C C . ALA A 1 228 ? -30.419 -25.225 -27.029 1.00 33.27 389 ALA A C 1
ATOM 1705 O O . ALA A 1 228 ? -29.369 -25.867 -27.022 1.00 36.40 389 ALA A O 1
ATOM 1707 N N . ASP A 1 229 ? -30.578 -24.101 -27.725 1.00 30.97 390 ASP A N 1
ATOM 1708 C CA . ASP A 1 229 ? -29.501 -23.453 -28.430 1.00 27.52 390 ASP A CA 1
ATOM 1709 C C . ASP A 1 229 ? -28.796 -22.495 -27.457 1.00 26.72 390 ASP A C 1
ATOM 1710 O O . ASP A 1 229 ? -28.858 -21.274 -27.625 1.00 26.93 390 ASP A O 1
ATOM 1715 N N . GLY A 1 230 ? -28.134 -23.074 -26.461 1.00 25.75 391 GLY A N 1
ATOM 1716 C CA . GLY A 1 230 ? -27.627 -22.317 -25.310 1.00 28.04 391 GLY A CA 1
ATOM 1717 C C . GLY A 1 230 ? -26.519 -21.341 -25.663 1.00 25.13 391 GLY A C 1
ATOM 1718 O O . GLY A 1 230 ? -26.350 -20.273 -25.038 1.00 24.11 391 GLY A O 1
ATOM 1719 N N . VAL A 1 231 ? -25.640 -21.717 -26.590 1.00 23.57 392 VAL A N 1
ATOM 1720 C CA . VAL A 1 231 ? -24.580 -20.830 -26.984 1.00 21.06 392 VAL A CA 1
ATOM 1721 C C . VAL A 1 231 ? -25.191 -19.627 -27.717 1.00 24.91 392 VAL A C 1
ATOM 1722 O O . VAL A 1 231 ? -24.822 -18.478 -27.479 1.00 22.06 392 VAL A O 1
ATOM 1726 N N . ASP A 1 232 ? -26.086 -19.874 -28.678 1.00 23.81 393 ASP A N 1
ATOM 1727 C CA . ASP A 1 232 ? -26.764 -18.756 -29.401 1.00 25.28 393 ASP A CA 1
ATOM 1728 C C . ASP A 1 232 ? -27.469 -17.830 -28.390 1.00 24.61 393 ASP A C 1
ATOM 1729 O O . ASP A 1 232 ? -27.360 -16.610 -28.538 1.00 24.87 393 ASP A O 1
ATOM 1734 N N . ASP A 1 233 ? -28.240 -18.423 -27.492 1.00 27.38 394 ASP A N 1
ATOM 1735 C CA . ASP A 1 233 ? -29.078 -17.651 -26.530 1.00 27.97 394 ASP A CA 1
ATOM 1736 C C . ASP A 1 233 ? -28.179 -16.719 -25.698 1.00 28.47 394 ASP A C 1
ATOM 1737 O O . ASP A 1 233 ? -28.461 -15.518 -25.490 1.00 28.72 394 ASP A O 1
ATOM 1742 N N . PHE A 1 234 ? -27.058 -17.257 -25.215 1.00 24.76 395 PHE A N 1
ATOM 1743 C CA . PHE A 1 234 ? -26.099 -16.471 -24.465 1.00 23.32 395 PHE A CA 1
ATOM 1744 C C . PHE A 1 234 ? -25.455 -15.402 -25.332 1.00 25.66 395 PHE A C 1
ATOM 1745 O O . PHE A 1 234 ? -25.398 -14.242 -24.943 1.00 24.27 395 PHE A O 1
ATOM 1753 N N . LEU A 1 235 ? -24.910 -15.733 -26.510 1.00 21.93 396 LEU A N 1
ATOM 1754 C CA . LEU A 1 235 ? -24.138 -14.734 -27.275 1.00 22.62 396 LEU A CA 1
ATOM 1755 C C . LEU A 1 235 ? -25.013 -13.595 -27.852 1.00 24.78 396 LEU A C 1
ATOM 1756 O O . LEU A 1 235 ? -24.485 -12.550 -28.091 1.00 25.18 396 LEU A O 1
ATOM 1761 N N . PHE A 1 236 ? -26.250 -13.924 -28.216 1.00 26.94 397 PHE A N 1
ATOM 1762 C CA . PHE A 1 236 ? -27.052 -13.004 -29.093 1.00 28.54 397 PHE A CA 1
ATOM 1763 C C . PHE A 1 236 ? -28.331 -12.517 -28.394 1.00 29.81 397 PHE A C 1
ATOM 1764 O O . PHE A 1 236 ? -28.933 -11.573 -28.886 1.00 32.42 397 PHE A O 1
ATOM 1772 N N . ASP A 1 237 ? -28.779 -13.180 -27.330 1.00 26.74 398 ASP A N 1
ATOM 1773 C CA . ASP A 1 237 ? -30.061 -12.848 -26.643 1.00 29.36 398 ASP A CA 1
ATOM 1774 C C . ASP A 1 237 ? -29.793 -12.308 -25.239 1.00 30.19 398 ASP A C 1
ATOM 1775 O O . ASP A 1 237 ? -29.951 -11.104 -24.992 1.00 33.50 398 ASP A O 1
ATOM 1780 N N . THR A 1 238 ? -29.335 -13.148 -24.306 1.00 25.32 399 THR A N 1
ATOM 1781 C CA . THR A 1 238 ? -29.212 -12.761 -22.907 1.00 26.84 399 THR A CA 1
ATOM 1782 C C . THR A 1 238 ? -27.945 -11.918 -22.698 1.00 30.09 399 THR A C 1
ATOM 1783 O O . THR A 1 238 ? -27.921 -11.036 -21.824 1.00 26.52 399 THR A O 1
ATOM 1787 N N . ARG A 1 239 ? -26.828 -12.276 -23.369 1.00 25.23 400 ARG A N 1
ATOM 1788 C CA . ARG A 1 239 ? -25.508 -11.705 -23.096 1.00 21.20 400 ARG A CA 1
ATOM 1789 C C . ARG A 1 239 ? -25.225 -11.617 -21.613 1.00 21.82 400 ARG A C 1
ATOM 1790 O O . ARG A 1 239 ? -24.599 -10.664 -21.136 1.00 25.11 400 ARG A O 1
ATOM 1798 N N . SER A 1 240 ? -25.581 -12.663 -20.880 1.00 20.95 401 SER A N 1
ATOM 1799 C CA . SER A 1 240 ? -25.412 -12.672 -19.446 1.00 22.92 401 SER A CA 1
ATOM 1800 C C . SER A 1 240 ? -25.031 -14.066 -18.976 1.00 21.59 401 SER A C 1
ATOM 1801 O O . SER A 1 240 ? -25.736 -15.045 -19.309 1.00 22.85 401 SER A O 1
ATOM 1804 N N . GLY A 1 241 ? -23.989 -14.157 -18.186 1.00 22.26 402 GLY A N 1
ATOM 1805 C CA . GLY A 1 241 ? -23.528 -15.472 -17.720 1.00 23.44 402 GLY A CA 1
ATOM 1806 C C . GLY A 1 241 ? -22.405 -15.379 -16.717 1.00 21.82 402 GLY A C 1
ATOM 1807 O O . GLY A 1 241 ? -21.926 -14.289 -16.343 1.00 22.18 402 GLY A O 1
ATOM 1808 N N . PHE A 1 242 ? -21.890 -16.547 -16.313 1.00 20.29 403 PHE A N 1
ATOM 1809 C CA . PHE A 1 242 ? -20.722 -16.656 -15.520 1.00 20.21 403 PHE A CA 1
ATOM 1810 C C . PHE A 1 242 ? -19.615 -17.292 -16.385 1.00 19.74 403 PHE A C 1
ATOM 1811 O O . PHE A 1 242 ? -19.750 -17.365 -17.595 1.00 20.13 403 PHE A O 1
ATOM 1819 N N . CYS A 1 243 ? -18.492 -17.660 -15.777 1.00 21.31 404 CYS A N 1
ATOM 1820 C CA . CYS A 1 243 ? -17.286 -17.951 -16.608 1.00 22.31 404 CYS A CA 1
ATOM 1821 C C . CYS A 1 243 ? -17.550 -19.105 -17.574 1.00 20.52 404 CYS A C 1
ATOM 1822 O O . CYS A 1 243 ? -16.998 -19.052 -18.666 1.00 23.57 404 CYS A O 1
ATOM 1825 N N . ALA A 1 244 ? -18.351 -20.100 -17.211 1.00 21.46 405 ALA A N 1
ATOM 1826 C CA . ALA A 1 244 ? -18.559 -21.259 -18.135 1.00 26.14 405 ALA A CA 1
ATOM 1827 C C . ALA A 1 244 ? -19.342 -20.847 -19.393 1.00 23.39 405 ALA A C 1
ATOM 1828 O O . ALA A 1 244 ? -19.105 -21.382 -20.470 1.00 19.74 405 ALA A O 1
ATOM 1830 N N . HIS A 1 245 ? -20.271 -19.886 -19.280 1.00 20.51 406 HIS A N 1
ATOM 1831 C CA . HIS A 1 245 ? -20.935 -19.329 -20.455 1.00 20.86 406 HIS A CA 1
ATOM 1832 C C . HIS A 1 245 ? -19.904 -18.754 -21.414 1.00 17.76 406 HIS A C 1
ATOM 1833 O O . HIS A 1 245 ? -19.934 -19.009 -22.657 1.00 18.49 406 HIS A O 1
ATOM 1840 N N . TYR A 1 246 ? -18.979 -17.912 -20.936 1.00 19.08 407 TYR A N 1
ATOM 1841 C CA . TYR A 1 246 ? -18.057 -17.211 -21.766 1.00 19.38 407 TYR A CA 1
ATOM 1842 C C . TYR A 1 246 ? -17.027 -18.186 -22.364 1.00 18.21 407 TYR A C 1
ATOM 1843 O O . TYR A 1 246 ? -16.743 -18.157 -23.528 1.00 18.39 407 TYR A O 1
ATOM 1852 N N . ALA A 1 247 ? -16.476 -19.048 -21.503 1.00 18.19 408 ALA A N 1
ATOM 1853 C CA . ALA A 1 247 ? -15.437 -19.986 -21.953 1.00 18.61 408 ALA A CA 1
ATOM 1854 C C . ALA A 1 247 ? -16.020 -20.980 -22.978 1.00 17.43 408 ALA A C 1
ATOM 1855 O O . ALA A 1 247 ? -15.393 -21.229 -23.998 1.00 18.45 408 ALA A O 1
ATOM 1857 N N . GLY A 1 248 ? -17.168 -21.552 -22.650 1.00 17.63 409 GLY A N 1
ATOM 1858 C CA . GLY A 1 248 ? -17.836 -22.540 -23.520 1.00 17.79 409 GLY A CA 1
ATOM 1859 C C . GLY A 1 248 ? -18.242 -21.922 -24.814 1.00 18.29 409 GLY A C 1
ATOM 1860 O O . GLY A 1 248 ? -17.980 -22.475 -25.907 1.00 18.71 409 GLY A O 1
ATOM 1861 N N . ALA A 1 249 ? -18.792 -20.698 -24.775 1.00 18.50 410 ALA A N 1
ATOM 1862 C CA . ALA A 1 249 ? -19.203 -20.073 -26.036 1.00 20.83 410 ALA A CA 1
ATOM 1863 C C . ALA A 1 249 ? -18.016 -19.703 -26.896 1.00 18.68 410 ALA A C 1
ATOM 1864 O O . ALA A 1 249 ? -18.023 -19.909 -28.141 1.00 19.89 410 ALA A O 1
ATOM 1866 N N . MET A 1 250 ? -16.933 -19.207 -26.302 1.00 18.33 411 MET A N 1
ATOM 1867 C CA A MET A 1 250 ? -15.783 -18.879 -27.051 0.49 20.31 411 MET A CA 1
ATOM 1868 C CA B MET A 1 250 ? -15.762 -18.869 -27.065 0.51 19.85 411 MET A CA 1
ATOM 1869 C C . MET A 1 250 ? -15.156 -20.137 -27.673 1.00 20.66 411 MET A C 1
ATOM 1870 O O . MET A 1 250 ? -14.760 -20.117 -28.861 1.00 20.18 411 MET A O 1
ATOM 1879 N N . ALA A 1 251 ? -15.042 -21.209 -26.879 1.00 19.09 412 ALA A N 1
ATOM 1880 C CA . ALA A 1 2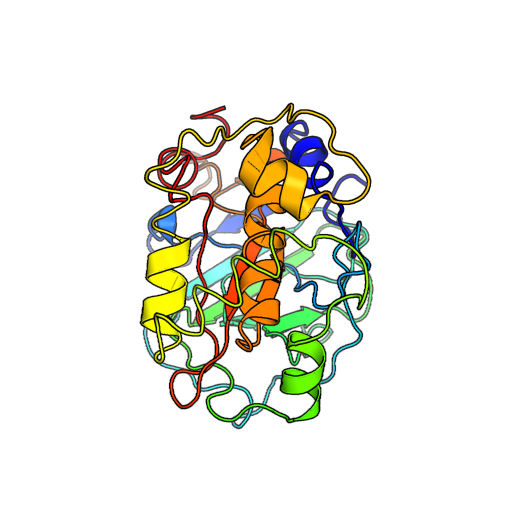51 ? -14.476 -22.445 -27.417 1.00 17.77 412 ALA A CA 1
ATOM 1881 C C . ALA A 1 251 ? -15.346 -22.974 -28.573 1.00 19.09 412 ALA A C 1
ATOM 1882 O O . ALA A 1 251 ? -14.801 -23.446 -29.594 1.00 20.28 412 ALA A O 1
ATOM 1884 N N . PHE A 1 252 ? -16.661 -22.914 -28.424 1.00 19.28 413 PHE A N 1
ATOM 1885 C CA . PHE A 1 252 ? -17.610 -23.322 -29.484 1.00 18.90 413 PHE A CA 1
ATOM 1886 C C . PHE A 1 252 ? -17.313 -22.577 -30.776 1.00 19.76 413 PHE A C 1
ATOM 1887 O O . PHE A 1 252 ? -17.154 -23.212 -31.843 1.00 18.75 413 PHE A O 1
ATOM 1895 N N . VAL A 1 253 ? -17.258 -21.245 -30.702 1.00 18.89 414 VAL A N 1
ATOM 1896 C CA . VAL A 1 253 ? -17.101 -20.425 -31.902 1.00 20.65 414 VAL A CA 1
ATOM 1897 C C . VAL A 1 253 ? -15.750 -20.698 -32.539 1.00 22.33 414 VAL A C 1
ATOM 1898 O O . VAL A 1 253 ? -15.649 -20.833 -33.764 1.00 21.37 414 VAL A O 1
ATOM 1902 N N . LEU A 1 254 ? -14.683 -20.864 -31.728 1.00 17.68 415 LEU A N 1
ATOM 1903 C CA . LEU A 1 254 ? -13.347 -21.169 -32.288 1.00 19.30 415 LEU A CA 1
ATOM 1904 C C . LEU A 1 254 ? -13.371 -22.508 -33.029 1.00 19.69 415 LEU A C 1
ATOM 1905 O O . LEU A 1 254 ? -12.852 -22.588 -34.178 1.00 19.68 415 LEU A O 1
ATOM 1910 N N . ARG A 1 255 ? -13.969 -23.524 -32.457 1.00 18.66 416 ARG A N 1
ATOM 1911 C CA . ARG A 1 255 ? -13.999 -24.807 -33.088 1.00 19.47 416 ARG A CA 1
ATOM 1912 C C . ARG A 1 255 ? -14.808 -24.713 -34.379 1.00 21.97 416 ARG A C 1
ATOM 1913 O O . ARG A 1 255 ? -14.420 -25.357 -35.413 1.00 21.16 416 ARG A O 1
ATOM 1921 N N . ALA A 1 256 ? -15.908 -23.963 -34.351 1.00 19.19 417 ALA A N 1
ATOM 1922 C CA . ALA A 1 256 ? -16.765 -23.828 -35.556 1.00 20.88 417 ALA A CA 1
ATOM 1923 C C . ALA A 1 256 ? -16.028 -23.050 -36.642 1.00 23.99 417 ALA A C 1
ATOM 1924 O O . ALA A 1 256 ? -16.397 -23.221 -37.842 1.00 24.93 417 ALA A O 1
ATOM 1926 N N . ALA A 1 257 ? -15.044 -22.238 -36.306 1.00 22.24 418 ALA A N 1
ATOM 1927 C CA . ALA A 1 257 ? -14.216 -21.495 -37.242 1.00 21.90 418 ALA A CA 1
ATOM 1928 C C . ALA A 1 257 ? -12.978 -22.305 -37.677 1.00 23.18 418 ALA A C 1
ATOM 1929 O O . ALA A 1 257 ? -12.110 -21.773 -38.328 1.00 25.96 418 ALA A O 1
ATOM 1931 N N . GLY A 1 258 ? -12.838 -23.544 -37.214 1.00 20.21 419 GLY A N 1
ATOM 1932 C CA . GLY A 1 258 ? -11.726 -24.412 -37.593 1.00 23.14 419 GLY A CA 1
ATOM 1933 C C . GLY A 1 258 ? -10.460 -24.236 -36.773 1.00 26.21 419 GLY A C 1
ATOM 1934 O O . GLY A 1 258 ? -9.431 -24.693 -37.190 1.00 23.66 419 GLY A O 1
ATOM 1935 N N . ILE A 1 259 ? -10.566 -23.663 -35.555 1.00 21.21 420 ILE A N 1
ATOM 1936 C CA . ILE A 1 259 ? -9.444 -23.433 -34.652 1.00 22.06 420 ILE A CA 1
ATOM 1937 C C . ILE A 1 259 ? -9.593 -24.432 -33.509 1.00 21.60 420 ILE A C 1
ATOM 1938 O O . ILE A 1 259 ? -10.607 -24.380 -32.800 1.00 19.96 420 ILE A O 1
ATOM 1943 N N . PRO A 1 260 ? -8.636 -25.368 -33.291 1.00 18.85 421 PRO A N 1
ATOM 1944 C CA . PRO A 1 260 ? -8.783 -26.315 -32.188 1.00 18.02 421 PRO A CA 1
ATOM 1945 C C . PRO A 1 260 ? -8.754 -25.524 -30.869 1.00 15.97 421 PRO A C 1
ATOM 1946 O O . PRO A 1 260 ? -7.947 -24.610 -30.724 1.00 18.13 421 PRO A O 1
ATOM 1950 N N . ALA A 1 261 ? -9.703 -25.863 -29.994 1.00 17.67 422 ALA A N 1
ATOM 1951 C CA . ALA A 1 261 ? -9.877 -25.089 -28.746 1.00 17.62 422 ALA A CA 1
ATOM 1952 C C . ALA A 1 261 ? -10.498 -25.995 -27.714 1.00 18.44 422 ALA A C 1
ATOM 1953 O O . ALA A 1 261 ? -11.255 -26.910 -28.056 1.00 18.17 422 ALA A O 1
ATOM 1955 N N . ARG A 1 262 ? -10.242 -25.693 -26.417 1.00 16.63 423 ARG A N 1
ATOM 1956 C CA . ARG A 1 262 ? -10.837 -26.484 -25.358 1.00 18.08 423 ARG A CA 1
ATOM 1957 C C . ARG A 1 262 ? -11.038 -25.551 -24.160 1.00 16.01 423 ARG A C 1
ATOM 1958 O O . ARG A 1 262 ? -10.424 -24.483 -24.090 1.00 17.73 423 ARG A O 1
ATOM 1966 N N . VAL A 1 263 ? -11.963 -25.969 -23.313 1.00 17.53 424 VAL A N 1
ATOM 1967 C CA . VAL A 1 263 ? -12.200 -25.254 -22.045 1.00 15.23 424 VAL A CA 1
ATOM 1968 C C . VAL A 1 263 ? -11.221 -25.760 -21.001 1.00 17.67 424 VAL A C 1
ATOM 1969 O O . VAL A 1 263 ? -11.021 -26.980 -20.821 1.00 18.04 424 VAL A O 1
ATOM 1973 N N . VAL A 1 264 ? -10.637 -24.810 -20.279 1.00 16.31 425 VAL A N 1
ATOM 1974 C CA . VAL A 1 264 ? -9.759 -25.102 -19.140 1.00 16.28 425 VAL A CA 1
ATOM 1975 C C . VAL A 1 264 ? -10.568 -24.763 -17.880 1.00 17.99 425 VAL A C 1
ATOM 1976 O O . VAL A 1 264 ? -11.102 -23.665 -17.790 1.00 17.95 425 VAL A O 1
ATOM 1980 N N . ALA A 1 265 ? -10.607 -25.676 -16.930 1.00 17.17 426 ALA A N 1
ATOM 1981 C CA . ALA A 1 265 ? -11.308 -25.463 -15.685 1.00 17.04 426 ALA A CA 1
ATOM 1982 C C . ALA A 1 265 ? -10.303 -25.513 -14.526 1.00 17.17 426 ALA A C 1
ATOM 1983 O O . ALA A 1 265 ? -9.351 -26.286 -14.530 1.00 17.68 426 ALA A O 1
ATOM 1985 N N . GLY A 1 266 ? -10.566 -24.696 -13.530 1.00 16.31 427 GLY A N 1
ATOM 1986 C CA . GLY A 1 266 ? -9.713 -24.634 -12.333 1.00 17.29 427 GLY A CA 1
ATOM 1987 C C . GLY A 1 266 ? -10.164 -23.509 -11.445 1.00 17.22 427 GLY A C 1
ATOM 1988 O O . GLY A 1 266 ? -11.342 -23.362 -11.194 1.00 17.36 427 GLY A O 1
ATOM 1989 N N . TYR A 1 267 ? -9.203 -22.714 -10.978 1.00 15.97 428 TYR A N 1
ATOM 1990 C CA . TYR A 1 267 ? -9.481 -21.605 -10.097 1.00 16.80 428 TYR A CA 1
ATOM 1991 C C . TYR A 1 267 ? -8.666 -20.414 -10.600 1.00 16.97 428 TYR A C 1
ATOM 1992 O O . TYR A 1 267 ? -7.627 -20.626 -11.238 1.00 18.36 428 TYR A O 1
ATOM 2001 N N . GLN A 1 268 ? -9.117 -19.200 -10.281 1.00 17.16 429 GLN A N 1
ATOM 2002 C CA . GLN A 1 268 ? -8.337 -18.022 -10.639 1.00 18.99 429 GLN A CA 1
ATOM 2003 C C . GLN A 1 268 ? -8.261 -17.136 -9.390 1.00 18.97 429 GLN A C 1
ATOM 2004 O O . GLN A 1 268 ? -9.304 -16.747 -8.902 1.00 22.14 429 GLN A O 1
ATOM 2010 N N . GLY A 1 269 ? -7.023 -16.776 -9.048 1.00 19.66 430 GLY A N 1
ATOM 2011 C CA . GLY A 1 269 ? -6.794 -15.780 -8.014 1.00 22.24 430 GLY A CA 1
ATOM 2012 C C . GLY A 1 269 ? -6.445 -16.432 -6.698 1.00 19.75 430 GLY A C 1
ATOM 2013 O O . GLY A 1 269 ? -5.597 -17.285 -6.589 1.00 21.00 430 GLY A O 1
ATOM 2014 N N . GLY A 1 270 ? -7.068 -15.913 -5.653 1.00 19.45 431 GLY A N 1
ATOM 2015 C CA . GLY A 1 270 ? -6.814 -16.363 -4.304 1.00 22.71 431 GLY A CA 1
ATOM 2016 C C . GLY A 1 270 ? -6.838 -15.196 -3.331 1.00 27.81 431 GLY A C 1
ATOM 2017 O O . GLY A 1 270 ? -6.837 -14.048 -3.722 1.00 27.72 431 GLY A O 1
ATOM 2018 N N . GLU A 1 271 ? -6.855 -15.517 -2.050 1.00 23.79 432 GLU A N 1
ATOM 2019 C CA . GLU A 1 271 ? -6.925 -14.535 -0.989 1.00 23.93 432 GLU A CA 1
ATOM 2020 C C . GLU A 1 271 ? -5.675 -14.613 -0.113 1.00 21.81 432 GLU A C 1
ATOM 2021 O O . GLU A 1 271 ? -5.368 -15.644 0.426 1.00 24.09 432 GLU A O 1
ATOM 2027 N N . LEU A 1 272 ? -4.966 -13.507 0.010 1.00 24.77 433 LEU A N 1
ATOM 2028 C CA . LEU A 1 272 ? -3.742 -13.476 0.789 1.00 24.55 433 LEU A CA 1
ATOM 2029 C C . LEU A 1 272 ? -3.913 -13.409 2.305 1.00 22.41 433 LEU A C 1
ATOM 2030 O O . LEU A 1 272 ? -4.628 -12.569 2.800 1.00 25.86 433 LEU A O 1
ATOM 2035 N N . ASN A 1 273 ? -3.233 -14.302 3.017 1.00 20.82 434 ASN A N 1
ATOM 2036 C CA . ASN A 1 273 ? -3.219 -14.301 4.481 1.00 20.76 434 ASN A CA 1
ATOM 2037 C C . ASN A 1 273 ? -1.834 -13.793 4.916 1.00 21.67 434 ASN A C 1
ATOM 2038 O O . ASN A 1 273 ? -0.848 -14.530 4.911 1.00 23.12 434 ASN A O 1
ATOM 2043 N N . PRO A 1 274 ? -1.702 -12.497 5.221 1.00 24.02 435 PRO A N 1
ATOM 2044 C CA . PRO A 1 274 ? -0.382 -11.956 5.547 1.00 26.37 435 PRO A CA 1
ATOM 2045 C C . PRO A 1 274 ? 0.137 -12.462 6.908 1.00 24.80 435 PRO A C 1
ATOM 2046 O O . PRO A 1 274 ? 1.337 -12.506 7.051 1.00 31.17 435 PRO A O 1
ATOM 2050 N N . ALA A 1 275 ? -0.743 -12.919 7.775 1.00 23.26 436 ALA A N 1
ATOM 2051 C CA . ALA A 1 275 ? -0.323 -13.497 9.100 1.00 24.23 436 ALA A CA 1
ATOM 2052 C C . ALA A 1 275 ? 0.428 -14.816 8.874 1.00 30.72 436 ALA A C 1
ATOM 2053 O O . ALA A 1 275 ? 1.340 -15.123 9.647 1.00 26.04 436 ALA A O 1
ATOM 2055 N N . GLY A 1 276 ? 0.054 -15.598 7.845 1.00 23.93 437 GLY A N 1
ATOM 2056 C CA . GLY A 1 276 ? 0.672 -16.895 7.583 1.00 26.25 437 GLY A CA 1
ATOM 2057 C C . GLY A 1 276 ? 1.542 -16.965 6.367 1.00 22.74 437 GLY A C 1
ATOM 2058 O O . GLY A 1 276 ? 2.175 -17.972 6.155 1.00 26.82 437 GLY A O 1
ATOM 2059 N N . ASN A 1 277 ? 1.588 -15.905 5.537 1.00 23.10 438 ASN A N 1
ATOM 2060 C CA . ASN A 1 277 ? 2.324 -15.822 4.339 1.00 24.04 438 ASN A CA 1
ATOM 2061 C C . ASN A 1 277 ? 1.918 -16.918 3.331 1.00 27.29 438 ASN A C 1
ATOM 2062 O O . ASN A 1 277 ? 2.762 -17.651 2.780 1.00 27.36 438 ASN A O 1
ATOM 2067 N N . TYR A 1 278 ? 0.598 -17.029 3.129 1.00 24.72 439 TYR A N 1
ATOM 2068 C CA . TYR A 1 278 ? 0.098 -17.977 2.123 1.00 21.82 439 TYR A CA 1
ATOM 2069 C C . TYR A 1 278 ? -1.149 -17.397 1.484 1.00 19.43 439 TYR A C 1
ATOM 2070 O O . TYR A 1 278 ? -1.813 -16.479 1.993 1.00 19.96 439 TYR A O 1
ATOM 2079 N N . LEU A 1 279 ? -1.489 -17.984 0.318 1.00 20.72 440 LEU A N 1
ATOM 2080 C CA A LEU A 1 279 ? -2.722 -17.697 -0.390 0.50 20.48 440 LEU A CA 1
ATOM 2081 C CA B LEU A 1 279 ? -2.695 -17.704 -0.372 0.50 19.39 440 LEU A CA 1
ATOM 2082 C C . LEU A 1 279 ? -3.744 -18.805 -0.100 1.00 19.01 440 LEU A C 1
ATOM 2083 O O . LEU A 1 279 ? -3.415 -19.994 -0.133 1.00 21.16 440 LEU A O 1
ATOM 2092 N N . LEU A 1 280 ? -4.966 -18.391 0.210 1.00 19.82 441 LEU A N 1
ATOM 2093 C CA . LEU A 1 280 ? -6.113 -19.283 0.240 1.00 22.13 441 LEU A CA 1
ATOM 2094 C C . LEU A 1 280 ? -6.810 -19.188 -1.134 1.00 20.42 441 LEU A C 1
ATOM 2095 O O . LEU A 1 280 ? -6.997 -18.099 -1.667 1.00 22.07 441 LEU A O 1
ATOM 2100 N N . VAL A 1 281 ? -7.308 -20.328 -1.558 1.00 18.96 442 VAL A N 1
ATOM 2101 C CA . VAL A 1 281 ? -8.154 -20.397 -2.762 1.00 18.53 442 VAL A CA 1
ATOM 2102 C C . VAL A 1 281 ? -9.428 -21.117 -2.339 1.00 17.36 442 VAL A C 1
ATOM 2103 O O . VAL A 1 281 ? -9.372 -22.315 -1.972 1.00 19.15 442 VAL A O 1
ATOM 2107 N N . HIS A 1 282 ? -10.528 -20.385 -2.362 1.00 19.20 443 HIS A N 1
ATOM 2108 C CA . HIS A 1 282 ? -11.838 -20.972 -1.993 1.00 17.58 443 HIS A CA 1
ATOM 2109 C C . HIS A 1 282 ? -12.596 -21.410 -3.240 1.00 19.35 443 HIS A C 1
ATOM 2110 O O . HIS A 1 282 ? -12.266 -21.026 -4.359 1.00 18.35 443 HIS A O 1
ATOM 2117 N N . GLN A 1 283 ? -13.709 -22.115 -3.003 1.00 18.75 444 GLN A N 1
ATOM 2118 C CA . GLN A 1 283 ? -14.514 -22.610 -4.123 1.00 19.48 444 GLN A CA 1
ATOM 2119 C C . GLN A 1 283 ? -15.037 -21.434 -4.928 1.00 19.25 444 GLN A C 1
ATOM 2120 O O . GLN A 1 283 ? -15.239 -21.576 -6.182 1.00 19.81 444 GLN A O 1
ATOM 2126 N N . PHE A 1 284 ? -15.282 -20.251 -4.343 1.00 18.54 445 PHE A N 1
ATOM 2127 C CA . PHE A 1 284 ? -15.783 -19.124 -5.091 1.00 17.78 445 PHE A CA 1
ATOM 2128 C C . PHE A 1 284 ? -14.793 -18.620 -6.141 1.00 20.65 445 PHE A C 1
ATOM 2129 O O . PHE A 1 284 ? -15.205 -17.793 -7.005 1.00 22.24 445 PHE A O 1
ATOM 2137 N N . ASP A 1 285 ? -13.532 -19.026 -6.042 1.00 18.20 446 ASP A N 1
ATOM 2138 C CA . ASP A 1 285 ? -12.513 -18.680 -7.028 1.00 19.62 446 ASP A CA 1
ATOM 2139 C C . ASP A 1 285 ? -12.545 -19.640 -8.231 1.00 18.94 446 ASP A C 1
ATOM 2140 O O . ASP A 1 285 ? -11.687 -19.492 -9.145 1.00 18.03 446 ASP A O 1
ATOM 2145 N N . ALA A 1 286 ? -13.468 -20.591 -8.278 1.00 16.73 447 ALA A N 1
ATOM 2146 C CA . ALA A 1 286 ? -13.572 -21.553 -9.412 1.00 17.93 447 ALA A CA 1
ATOM 2147 C C . ALA A 1 286 ? -13.783 -20.752 -10.694 1.00 19.20 447 ALA A C 1
ATOM 2148 O O . ALA A 1 286 ? -14.507 -19.734 -10.738 1.00 19.66 447 ALA A O 1
ATOM 2150 N N . HIS A 1 287 ? -13.088 -21.178 -11.750 1.00 17.43 448 HIS A N 1
ATOM 2151 C CA . HIS A 1 287 ? -13.047 -20.401 -12.982 1.00 18.45 448 HIS A CA 1
ATOM 2152 C C . HIS A 1 287 ? -12.857 -21.345 -14.168 1.00 17.27 448 HIS A C 1
ATOM 2153 O O . HIS A 1 287 ? -12.360 -22.427 -14.029 1.00 18.64 448 HIS A O 1
ATOM 2160 N N . ALA A 1 288 ? -13.266 -20.844 -15.320 1.00 16.65 449 ALA A N 1
ATOM 2161 C CA . ALA A 1 288 ? -13.143 -21.531 -16.599 1.00 18.78 449 ALA A CA 1
ATOM 2162 C C . ALA A 1 288 ? -12.684 -20.545 -17.647 1.00 17.31 449 ALA A C 1
ATOM 2163 O O . ALA A 1 288 ? -13.144 -19.386 -17.678 1.00 17.69 449 ALA A O 1
ATOM 2165 N N . TRP A 1 289 ? -11.732 -20.969 -18.487 1.00 16.07 450 TRP A N 1
ATOM 2166 C CA . TRP A 1 289 ? -11.185 -20.177 -19.521 1.00 16.05 450 TRP A CA 1
ATOM 2167 C C . TRP A 1 289 ? -10.948 -21.066 -20.765 1.00 15.81 450 TRP A C 1
ATOM 2168 O O . TRP A 1 289 ? -11.495 -22.183 -20.836 1.00 16.49 450 TRP A O 1
ATOM 2179 N N . VAL A 1 290 ? -10.171 -20.551 -21.704 1.00 17.30 451 VAL A N 1
ATOM 2180 C CA . VAL A 1 290 ? -10.012 -21.206 -23.032 1.00 17.73 451 VAL A CA 1
ATOM 2181 C C . VAL A 1 290 ? -8.520 -21.343 -23.332 1.00 18.27 451 VAL A C 1
ATOM 2182 O O . VAL A 1 290 ? -7.695 -20.514 -22.979 1.00 18.10 451 VAL A O 1
ATOM 2186 N N . GLU A 1 291 ? -8.186 -22.384 -24.092 1.00 18.33 452 GLU A N 1
ATOM 2187 C CA . GLU A 1 291 ? -6.908 -22.395 -24.851 1.00 16.84 452 GLU A CA 1
ATOM 2188 C C . GLU A 1 291 ? -7.201 -22.880 -26.261 1.00 17.78 452 GLU A C 1
ATOM 2189 O O . GLU A 1 291 ? -8.099 -23.733 -26.499 1.00 17.95 452 GLU A O 1
ATOM 2195 N N . TYR A 1 292 ? -6.423 -22.343 -27.190 1.00 19.42 453 TYR A N 1
ATOM 2196 C CA . TYR A 1 292 ? -6.559 -22.681 -28.588 1.00 19.75 453 TYR A CA 1
ATOM 2197 C C . TYR A 1 292 ? -5.163 -22.967 -29.152 1.00 20.05 453 TYR A C 1
ATOM 2198 O O . TYR A 1 292 ? -4.132 -22.474 -28.670 1.00 18.53 453 TYR A O 1
ATOM 2207 N N . TRP A 1 293 ? -5.168 -23.670 -30.280 1.00 19.01 454 TRP A N 1
ATOM 2208 C CA . TRP A 1 293 ? -3.941 -24.142 -30.880 1.00 18.55 454 TRP A CA 1
ATOM 2209 C C . TRP A 1 293 ? -3.745 -23.501 -32.243 1.00 21.85 454 TRP A C 1
ATOM 2210 O O . TRP A 1 293 ? -4.680 -23.349 -33.029 1.00 23.54 454 TRP A O 1
ATOM 2221 N N . GLN A 1 294 ? -2.478 -23.254 -32.520 1.00 24.49 455 GLN A N 1
ATOM 2222 C CA . GLN A 1 294 ? -2.082 -22.869 -33.893 1.00 26.67 455 GLN A CA 1
ATOM 2223 C C . GLN A 1 294 ? -0.687 -23.416 -34.145 1.00 30.37 455 GLN A C 1
ATOM 2224 O O . GLN A 1 294 ? 0.096 -23.706 -33.246 1.00 25.83 455 GLN A O 1
ATOM 2230 N N . PRO A 1 295 ? -0.346 -23.623 -35.429 1.00 31.76 456 PRO A N 1
ATOM 2231 C CA . PRO A 1 295 ? 0.993 -24.074 -35.779 1.00 35.22 456 PRO A CA 1
ATOM 2232 C C . PRO A 1 295 ? 2.093 -23.191 -35.199 1.00 26.40 456 PRO A C 1
ATOM 2233 O O . PRO A 1 295 ? 1.946 -22.007 -35.086 1.00 30.47 456 PRO A O 1
ATOM 2237 N N . GLU A 1 296 ? 3.157 -23.857 -34.762 1.00 33.03 457 GLU A N 1
ATOM 2238 C CA . GLU A 1 296 ? 4.393 -23.242 -34.279 1.00 36.69 457 GLU A CA 1
ATOM 2239 C C . GLU A 1 296 ? 4.243 -22.662 -32.865 1.00 29.76 457 GLU A C 1
ATOM 2240 O O . GLU A 1 296 ? 5.096 -22.920 -32.021 1.00 30.97 457 GLU A O 1
ATOM 2246 N N . GLN A 1 297 ? 3.223 -21.828 -32.640 1.00 29.18 458 GLN A N 1
ATOM 2247 C CA . GLN A 1 297 ? 3.040 -21.216 -31.330 1.00 28.85 458 GLN A CA 1
ATOM 2248 C C . GLN A 1 297 ? 2.482 -22.226 -30.310 1.00 24.42 458 GLN A C 1
ATOM 2249 O O . GLN A 1 297 ? 2.634 -22.005 -29.092 1.00 27.78 458 GLN A O 1
ATOM 2255 N N . GLY A 1 298 ? 1.826 -23.279 -30.802 1.00 24.09 459 GLY A N 1
ATOM 2256 C CA . GLY A 1 298 ? 1.196 -24.254 -29.971 1.00 23.58 459 GLY A CA 1
ATOM 2257 C C . GLY A 1 298 ? -0.028 -23.676 -29.262 1.00 22.31 459 GLY A C 1
ATOM 2258 O O . GLY A 1 298 ? -0.762 -22.835 -29.828 1.00 21.50 459 GLY A O 1
ATOM 2259 N N . TRP A 1 299 ? -0.296 -24.215 -28.061 1.00 21.72 460 TRP A N 1
ATOM 2260 C CA . TRP A 1 299 ? -1.504 -23.808 -27.292 1.00 20.45 460 TRP A CA 1
ATOM 2261 C C . TRP A 1 299 ? -1.242 -22.462 -26.612 1.00 20.84 460 TRP A C 1
ATOM 2262 O O . TRP A 1 299 ? -0.200 -22.280 -25.974 1.00 22.22 460 TRP A O 1
ATOM 2273 N N . LEU A 1 300 ? -2.218 -21.555 -26.699 1.00 20.85 461 LEU A N 1
ATOM 2274 C CA . LEU A 1 300 ? -2.211 -20.298 -25.980 1.00 23.66 461 LEU A CA 1
ATOM 2275 C C . LEU A 1 300 ? -3.517 -20.161 -25.219 1.00 20.39 461 LEU A C 1
ATOM 2276 O O . LEU A 1 300 ? -4.592 -20.464 -25.744 1.00 19.15 461 LEU A O 1
ATOM 2281 N N . SER A 1 301 ? -3.425 -19.702 -23.965 1.00 21.60 462 SER A N 1
ATOM 2282 C CA . SER A 1 301 ? -4.596 -19.542 -23.130 1.00 22.33 462 SER A CA 1
ATOM 2283 C C . SER A 1 301 ? -5.138 -18.127 -23.259 1.00 22.70 462 SER A C 1
ATOM 2284 O O . SER A 1 301 ? -4.380 -17.173 -23.399 1.00 25.09 462 SER A O 1
ATOM 2287 N N . VAL A 1 302 ? -6.455 -18.006 -23.188 1.00 20.26 463 VAL A N 1
ATOM 2288 C CA A VAL A 1 302 ? -7.144 -16.742 -23.285 0.67 20.44 463 VAL A CA 1
ATOM 2289 C CA B VAL A 1 302 ? -7.156 -16.738 -23.305 0.33 20.21 463 VAL A CA 1
ATOM 2290 C C . VAL A 1 302 ? -8.360 -16.797 -22.354 1.00 20.54 463 VAL A C 1
ATOM 2291 O O . VAL A 1 302 ? -8.983 -17.826 -22.190 1.00 20.86 463 VAL A O 1
ATOM 2298 N N . ASP A 1 303 ? -8.713 -15.642 -21.775 1.00 21.21 464 ASP A N 1
ATOM 2299 C CA . ASP A 1 303 ? -9.822 -15.618 -20.809 1.00 20.46 464 ASP A CA 1
ATOM 2300 C C . ASP A 1 303 ? -10.839 -14.571 -21.217 1.00 20.48 464 ASP A C 1
ATOM 2301 O O . ASP A 1 303 ? -10.630 -13.388 -20.984 1.00 20.44 464 ASP A O 1
ATOM 2306 N N . PRO A 1 304 ? -11.964 -14.969 -21.838 1.00 19.81 465 PRO A N 1
ATOM 2307 C CA . PRO A 1 304 ? -12.952 -14.012 -22.306 1.00 21.09 465 PRO A CA 1
ATOM 2308 C C . PRO A 1 304 ? -13.598 -13.224 -21.164 1.00 21.05 465 PRO A C 1
ATOM 2309 O O . PRO A 1 304 ? -14.113 -12.129 -21.408 1.00 22.11 465 PRO A O 1
ATOM 2313 N N . THR A 1 305 ? -13.582 -13.774 -19.959 1.00 20.81 466 THR A N 1
ATOM 2314 C CA A THR A 1 305 ? -14.276 -13.035 -18.913 0.43 20.79 466 THR A CA 1
ATOM 2315 C CA B THR A 1 305 ? -14.163 -13.121 -18.782 0.57 21.36 466 THR A CA 1
ATOM 2316 C C . THR A 1 305 ? -13.451 -11.788 -18.581 1.00 20.88 466 THR A C 1
ATOM 2317 O O . THR A 1 305 ? -14.004 -10.813 -18.056 1.00 22.17 466 THR A O 1
ATOM 2324 N N . TYR A 1 306 ? -12.157 -11.768 -18.898 1.00 21.01 467 TYR A N 1
ATOM 2325 C CA . TYR A 1 306 ? -11.354 -10.567 -18.677 1.00 22.71 467 TYR A CA 1
ATOM 2326 C C . TYR A 1 306 ? -11.926 -9.363 -19.462 1.00 24.18 467 TYR A C 1
ATOM 2327 O O . TYR A 1 306 ? -11.740 -8.193 -19.034 1.00 25.23 467 TYR A O 1
ATOM 2336 N N . GLN A 1 307 ? -12.602 -9.611 -20.600 1.00 22.28 468 GLN A N 1
ATOM 2337 C CA . GLN A 1 307 ? -13.173 -8.591 -21.447 1.00 22.54 468 GLN A CA 1
ATOM 2338 C C . GLN A 1 307 ? -14.406 -7.941 -20.815 1.00 24.73 468 GLN 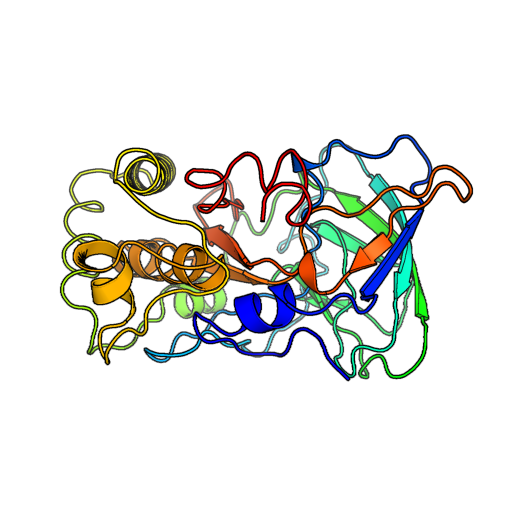A C 1
ATOM 2339 O O . GLN A 1 307 ? -14.802 -6.837 -21.227 1.00 27.21 468 GLN A O 1
ATOM 2345 N N . VAL A 1 308 ? -15.084 -8.663 -19.924 1.00 23.37 469 VAL A N 1
ATOM 2346 C CA A VAL A 1 308 ? -16.365 -8.253 -19.359 0.55 24.42 469 VAL A CA 1
ATOM 2347 C CA B VAL A 1 308 ? -16.367 -8.211 -19.369 0.45 25.01 469 VAL A CA 1
ATOM 2348 C C . VAL A 1 308 ? -16.198 -7.848 -17.892 1.00 26.35 469 VAL A C 1
ATOM 2349 O O . VAL A 1 308 ? -16.859 -6.933 -17.434 1.00 32.13 469 VAL A O 1
ATOM 2356 N N . ALA A 1 309 ? -15.346 -8.557 -17.163 1.00 22.23 470 ALA A N 1
ATOM 2357 C CA . ALA A 1 309 ? -15.201 -8.366 -15.709 1.00 23.14 470 ALA A CA 1
ATOM 2358 C C . ALA A 1 309 ? -13.737 -8.370 -15.356 1.00 22.78 470 ALA A C 1
ATOM 2359 O O . ALA A 1 309 ? -13.240 -9.209 -14.603 1.00 23.66 470 ALA A O 1
ATOM 2361 N N . PRO A 1 310 ? -12.951 -7.395 -15.897 1.00 21.26 471 PRO A N 1
ATOM 2362 C CA . PRO A 1 310 ? -11.533 -7.344 -15.605 1.00 21.13 471 PRO A CA 1
ATOM 2363 C C . PRO A 1 310 ? -11.217 -7.237 -14.108 1.00 21.40 471 PRO A C 1
ATOM 2364 O O . PRO A 1 310 ? -10.217 -7.791 -13.680 1.00 23.40 471 PRO A O 1
ATOM 2368 N N . GLU A 1 311 ? -12.076 -6.552 -13.356 1.00 24.32 472 GLU A N 1
ATOM 2369 C CA . GLU A 1 311 ? -11.941 -6.416 -11.914 1.00 29.78 472 GLU A CA 1
ATOM 2370 C C . GLU A 1 311 ? -11.917 -7.789 -11.208 1.00 25.41 472 GLU A C 1
ATOM 2371 O O . GLU A 1 311 ? -11.251 -7.933 -10.222 1.00 27.70 472 GLU A O 1
ATOM 2377 N N . ARG A 1 312 ? -12.692 -8.744 -11.696 1.00 28.50 473 ARG A N 1
ATOM 2378 C CA A ARG A 1 312 ? -12.721 -10.131 -11.189 0.50 24.12 473 ARG A CA 1
ATOM 2379 C CA B ARG A 1 312 ? -12.695 -10.056 -11.053 0.50 25.93 473 ARG A CA 1
ATOM 2380 C C . ARG A 1 312 ? -11.303 -10.707 -11.207 1.00 22.65 473 ARG A C 1
ATOM 2381 O O . ARG A 1 312 ? -10.828 -11.348 -10.291 1.00 22.45 473 ARG A O 1
ATOM 2396 N N . ILE A 1 313 ? -10.599 -10.480 -12.330 1.00 21.19 474 ILE A N 1
ATOM 2397 C CA . ILE A 1 313 ? -9.284 -11.011 -12.483 1.00 22.28 474 ILE A CA 1
ATOM 2398 C C . ILE A 1 313 ? -8.270 -10.221 -11.655 1.00 24.41 474 ILE A C 1
ATOM 2399 O O . ILE A 1 313 ? -7.368 -10.798 -11.026 1.00 27.43 474 ILE A O 1
ATOM 2404 N N . GLU A 1 314 ? -8.410 -8.891 -11.654 1.00 24.76 475 GLU A N 1
ATOM 2405 C CA A GLU A 1 314 ? -7.393 -8.058 -11.069 0.63 24.43 475 GLU A CA 1
ATOM 2406 C CA B GLU A 1 314 ? -7.421 -8.017 -11.070 0.37 26.84 475 GLU A CA 1
ATOM 2407 C C . GLU A 1 314 ? -7.578 -7.977 -9.545 1.00 27.86 475 GLU A C 1
ATOM 2408 O O . GLU A 1 314 ? -6.592 -7.801 -8.878 1.00 33.86 475 GLU A O 1
ATOM 2419 N N . GLN A 1 315 ? -8.813 -8.174 -9.056 1.00 27.81 476 GLN A N 1
ATOM 2420 C CA A GLN A 1 315 ? -9.199 -7.954 -7.600 0.52 27.65 476 GLN A CA 1
ATOM 2421 C CA B GLN A 1 315 ? -8.958 -8.036 -7.573 0.48 29.31 476 GLN A CA 1
ATOM 2422 C C . GLN A 1 315 ? -9.593 -9.267 -6.906 1.00 31.23 476 GLN A C 1
ATOM 2423 O O . GLN A 1 315 ? -9.563 -9.338 -5.690 1.00 32.94 476 GLN A O 1
ATOM 2434 N N . GLY A 1 316 ? -10.138 -10.242 -7.664 1.00 29.82 477 GLY A N 1
ATOM 2435 C CA . GLY A 1 316 ? -10.761 -11.495 -7.097 1.00 28.12 477 GLY A CA 1
ATOM 2436 C C . GLY A 1 316 ? -12.258 -11.424 -7.049 1.00 29.99 477 GLY A C 1
ATOM 2437 O O . GLY A 1 316 ? -12.832 -10.311 -6.968 1.00 28.32 477 GLY A O 1
ATOM 2438 N N . LEU A 1 317 ? -12.987 -12.569 -7.077 1.00 26.20 478 LEU A N 1
ATOM 2439 C CA A LEU A 1 317 ? -14.485 -12.497 -7.241 0.50 25.53 478 LEU A CA 1
ATOM 2440 C CA B LEU A 1 317 ? -14.407 -12.572 -7.162 0.50 29.29 478 LEU A CA 1
ATOM 2441 C C . LEU A 1 317 ? -15.093 -11.787 -6.000 1.00 24.91 478 LEU A C 1
ATOM 2442 O O . LEU A 1 317 ? -16.101 -11.068 -6.228 1.00 31.43 478 LEU A O 1
ATOM 2451 N N . GLU A 1 318 ? -14.582 -12.010 -4.822 1.00 35.44 479 GLU A N 1
ATOM 2452 C CA A GLU A 1 318 ? -15.402 -11.495 -3.707 0.51 33.68 479 GLU A CA 1
ATOM 2453 C CA B GLU A 1 318 ? -15.188 -11.525 -3.538 0.49 38.19 479 GLU A CA 1
ATOM 2454 C C . GLU A 1 318 ? -15.175 -9.988 -3.534 1.00 35.97 479 GLU A C 1
ATOM 2455 O O . GLU A 1 318 ? -16.020 -9.355 -2.901 1.00 32.18 479 GLU A O 1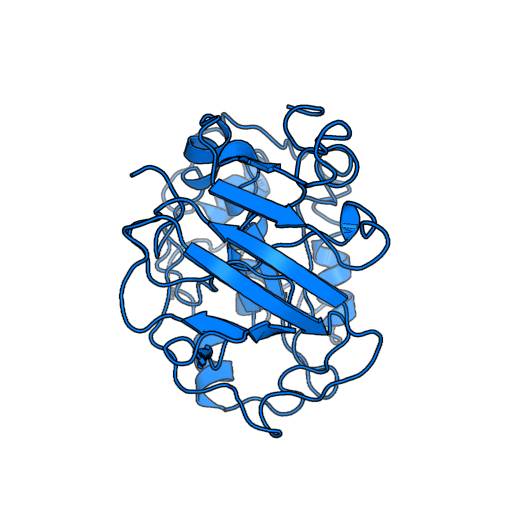
ATOM 2466 N N . GLN A 1 319 ? -14.188 -9.423 -4.259 1.00 33.05 480 GLN A N 1
ATOM 2467 C CA . GLN A 1 319 ? -13.989 -7.975 -4.376 1.00 31.11 480 GLN A CA 1
ATOM 2468 C C . GLN A 1 319 ? -14.709 -7.429 -5.596 1.00 38.45 480 GLN A C 1
ATOM 2469 O O . GLN A 1 319 ? -14.507 -6.255 -5.936 1.00 33.75 480 GLN A O 1
ATOM 2475 N N . ALA A 1 320 ? -15.488 -8.259 -6.259 1.00 32.37 481 ALA A N 1
ATOM 2476 C CA . ALA A 1 320 ? -16.171 -7.805 -7.438 1.00 37.63 481 ALA A CA 1
ATOM 2477 C C . ALA A 1 320 ? -17.611 -8.220 -7.406 1.00 38.48 481 ALA A C 1
ATOM 2478 O O . ALA A 1 320 ? -18.490 -7.458 -7.760 1.00 41.80 481 ALA A O 1
ATOM 2480 N N . LEU A 1 321 ? -17.847 -9.450 -6.981 1.00 39.81 482 LEU A N 1
ATOM 2481 C CA . LEU A 1 321 ? -19.199 -9.947 -6.973 1.00 37.95 482 LEU A CA 1
ATOM 2482 C C . LEU A 1 321 ? -19.711 -10.587 -5.707 1.00 36.10 482 LEU A C 1
ATOM 2483 O O . LEU A 1 321 ? -18.988 -10.967 -4.807 1.00 35.70 482 LEU A O 1
#

Nearest PDB structures (foldseek):
  6g49-assembly1_A  TM=1.003E+00  e=4.306E-62  Pseudomonas aeruginosa PAO1
  6g4h-assembly1_A  TM=9.945E-01  e=3.102E-55  Pseudomonas aeruginosa PAO1
  9crn-assembly1_A  TM=6.005E-01  e=3.461E-04  Streptococcus pyogenes NZ131
  3isr-assembly1_B  TM=4.984E-01  e=1.472E-04  Cytophaga hutchinsonii ATCC 33406
  7nyx-assembly1_A  TM=3.545E-01  e=5.594E+00  Photorhabdus thracensis

Solvent-accessible surface area: 12383 Å² total; per-residue (Å²): 130,59,23,10,42,82,18,2,21,55,26,54,5,1,117,13,5,128,21,75,98,48,4,0,64,2,118,21,113,58,97,70,12,69,60,74,101,1,44,0,9,0,0,0,1,2,119,6,78,25,163,65,2,26,40,2,88,35,80,39,0,84,63,94,122,4,22,100,109,114,45,76,61,40,123,2,31,0,52,0,37,45,16,41,38,24,6,1,8,3,5,26,2,3,39,36,79,37,149,57,20,111,5,14,3,0,4,3,8,37,43,145,127,57,1,97,145,169,25,115,0,106,6,20,0,24,68,102,10,28,12,1,43,88,19,34,104,147,5,105,205,52,0,56,66,34,32,147,137,31,3,84,104,0,54,43,13,0,79,110,15,124,156,71,55,102,127,37,77,43,3,7,48,14,1,26,93,67,4,79,132,41,116,23,43,21,34,30,153,31,61,98,55,50,99,53,19,14,2,25,3,5,45,85,47,53,13,0,1,0,2,13,0,0,2,3,0,0,0,0,0,7,22,5,30,10,8,0,1,0,0,0,0,1,0,0,1,40,99,39,115,104,24,103,43,3,36,0,35,10,20,0,0,0,0,8,0,0,9,11,14,80,147,80,0,4,60,61,24,15,0,0,93,48,29,3,51,73,0,3,71,84,2,0,80,107,36,88

Sequence (288 aa):
VTGLSESMMAPGDIAELGRSAELAFRVRFEEGALPPREQLYWRRALTMMERFDGRRRRWAQAPQQWSGEEDALHWQKRRGPELRYDVIMQPSSQPWWLFALDDVAQTDQTDTRLMSDFHLQRRRQPVEQRLFYRVSSWPQALRESSIDPRTRWRNLQLPMHGNPRARRALADEELRRQAHAQPQALVAALLQQRFNHEPFAYTLKPPATGADGVDDFLFDTRSGFCAHYAGAMMAFVLRAAGIPARVVAGYQGGELNPAGNYLLLVHQFDAHAWVEYWQPEQGWLSVVDPTTYQVVAPERRIEEQQGLLEEQAL

B-factor: mean 30.76, std 13.08, range [11.17, 106.89]

Organism: Pseudomonas aeruginosa (strain ATCC 15692 / DSM 22644 / CIP 104116 / JCM 14847 / LMG 12228 / 1C / PRS 101 / PAO1) (NCBI:txid208964)

Foldseek 3Di:
DDDDDFKDFFLRLLVLLPFQAFFKKKFWPDDDPALLQFDWFWAWFLDDPLGMTGDDDWAAQPDVLFWAADDDKTKMKMKGAFDQAFWDIDGPQKDKPDPQWGQTSRRTIGGVGGRGHIDMIIMIHRNQMQGNLPDDVVLLVSLLDDDPDAQVVLLVVLVVLLVVDVDLVVSLVVLLVLLQPDQAEADSDFDDDDSNLLNCCSPNRSYGHQCSQAVNSSNSCSSNSWRKIKTWDFGGFDADPVVNMTITGSSRTHIWMWTQDHRRGIDTDGSVCSNCVVCSNPNSVVGD

Secondary structure (DSSP, 8-state):
--S--SEE-TTHHHHHHT---EEEEEEESSSPPPGGG-EEEEEEE-EE-SS-EEPPP--B--STTTEE--S--EEEEEEEPP-SSSEE-EESSEEES-TTEEEBTTS-EEESS---S-EEEEEEE-TT-EE-SS--HHHHHHTT---SSS-HHHHHHHHHHHHH-SSHHHHHHHHHHHHHHS--EE-SSPPP--SSHHHHIIIII-EE-HHHHHHHHHHHHHHTT--EEEEEEEE--EEETTTTEEEEEGGGEEEEEEEEETTTEEEEE-GGGGT-HHHHHH-GGGT-

GO terms:
  GO:0003810 protein-glutamine gamma-glutamyltransferase activity (F, IDA)
  GO:0005886 plasma membrane (C, IDA)

Radius of gyration: 18.0 Å; Cα contacts (8 Å, |Δi|>4): 713; chains: 1; bounding box: 44×38×53 Å

InterPro domains:
  IPR002931 Transglutaminase-like [PF01841] (350-465)
  IPR002931 Transglutaminase-like [SM00460] (396-467)
  IPR021878 Protein-glutamine gamma-glutamyltransferase TgpA, N-terminal [PF11992] (11-324)
  IPR025403 Protein-glutamine gamma-glutamyltransferase-like, C-terminal [PF13559] (582-647)
  IPR038765 Papain-like cysteine peptidase superfamily [SSF54001] (270-600)
  IPR052901 Bacterial transglutaminase-like [PTHR42736] (3-650)